Protein AF-A0A8J2WSI1-F1 (afdb_monomer_lite)

Foldseek 3Di:
DAKFKFKDWDFAPVVPRATFIKIWMWDADQVFQWIAIDIATLADKDKACRIDGDDAQDKDKIWMDGHPKIKIWIWHDDPPTIDIWMDINNHTTDILLPDDLVVQVLFFFAPKDKFFDQDWDDDPNFIWIWMWIDTPPDDTDTDTHGLVLVVVLLVLVLNHQVVHPLNVQQDDQPDDDPDPPDRCVPSVNVNVNRVRNRVNLRSQVPRRSSRVRPSNCVSSVAATAGNVRHGRRRPDDRPPPDPPDDPDDPDDDDDDDDDDDDDD

Secondary structure (DSSP, 8-state):
-EEEEEEEEEEETTTTTEEEEEEEEEEE-TTT-EEEEEEE-SS-EEETTSEEEPPTT--EEEEEEETTEEEEEEEEEETTEEEEEEEETTEEE--GGGS-HHHHHTTS-SS-EEEEEEEEEEETTEEEEEEEEE-TT-PPEEEEE-HHHHHHHHHHHHHHTTTSGGGTTSPPPPPPP--TTS-TT-HHHHHHHHHHHHHHHHHHTTSTTGGG-HHHHHHHT--EEPTTS-EE-SSPPPPS-SS-PPS--PPPPPPPP-------

Organism: NCBI:txid35677

Sequence (264 aa):
MVARTWLVPYTDAERGRQQLLATIYLTHNNVTGQLQLDVRADSKVVVDGGRARVVVGKGHTIPFSVGSNVGRCSVHPKTTGFDYSCTFGGEQVAEVQRRPVAWLEAFQPTAVSVSVQDRVEFRAGKNYYQLAVQADGGEPKLYRKRYSEFAEVHDKMKQAYVGSHLRASLPAPPAKILNPFFDQLEPTFVQNRQVELNDYVKKIITVPRALAQPALLDFLGLALRAPSGEPVDLLAPPPVDLLNAPLDAPPMPPPQPVFEEAVV

Radius of gyration: 24.58 Å; chains: 1; bounding box: 45×83×88 Å

InterPro domains:
  IPR001683 Phox homology [PF00787] (139-220)
  IPR001683 Phox homology [PS50195] (107-227)
  IPR036871 PX domain superfamily [G3DSA:3.30.1520.10] (107-226)
  IPR036871 PX domain superfamily [SSF64268] (98-221)

Structure (mmCIF, N/CA/C/O backbone):
data_AF-A0A8J2WSI1-F1
#
_entry.id   AF-A0A8J2WSI1-F1
#
loop_
_atom_site.group_PDB
_atom_site.id
_atom_site.type_symbol
_atom_site.label_atom_id
_atom_site.label_alt_id
_atom_site.label_comp_id
_atom_site.label_asym_id
_atom_site.label_entity_id
_atom_site.label_seq_id
_atom_site.pdbx_PDB_ins_code
_atom_site.Cartn_x
_atom_site.Cartn_y
_atom_site.Cartn_z
_atom_site.occupancy
_atom_site.B_iso_or_equiv
_atom_site.auth_seq_id
_atom_site.auth_comp_id
_atom_site.auth_asym_id
_atom_site.auth_atom_id
_atom_site.pdbx_PDB_model_num
ATOM 1 N N . MET A 1 1 ? -3.238 -15.401 -1.308 1.00 84.19 1 MET A N 1
ATOM 2 C CA . MET A 1 1 ? -2.926 -14.281 -2.218 1.00 84.19 1 MET A CA 1
ATOM 3 C C . MET A 1 1 ? -1.575 -13.706 -1.827 1.00 84.19 1 MET A C 1
ATOM 5 O O . MET A 1 1 ? -1.247 -13.726 -0.645 1.00 84.19 1 MET A O 1
ATOM 9 N N . VAL A 1 2 ? -0.781 -13.281 -2.801 1.00 89.06 2 VAL A N 1
ATOM 10 C CA . VAL A 1 2 ? 0.544 -12.679 -2.630 1.00 89.06 2 VAL A CA 1
ATOM 11 C C . VAL A 1 2 ? 0.554 -11.347 -3.370 1.00 89.06 2 VAL A C 1
ATOM 13 O O . VAL A 1 2 ? -0.009 -11.259 -4.460 1.00 89.06 2 VAL A O 1
ATOM 16 N N . ALA A 1 3 ? 1.194 -10.340 -2.782 1.00 91.62 3 ALA A N 1
ATOM 17 C CA . ALA A 1 3 ? 1.400 -9.037 -3.398 1.00 91.62 3 ALA A CA 1
ATOM 18 C C . ALA A 1 3 ? 2.900 -8.736 -3.487 1.00 91.62 3 ALA A C 1
ATOM 20 O O . ALA A 1 3 ? 3.673 -9.100 -2.591 1.00 91.62 3 ALA A O 1
ATOM 21 N N . ARG A 1 4 ? 3.316 -8.106 -4.583 1.00 93.56 4 ARG A N 1
ATOM 22 C CA . ARG A 1 4 ? 4.706 -7.744 -4.867 1.00 93.56 4 ARG A CA 1
ATOM 23 C C . ARG A 1 4 ? 4.739 -6.320 -5.392 1.00 93.56 4 ARG A C 1
ATOM 25 O O . ARG A 1 4 ? 3.944 -5.973 -6.262 1.00 93.56 4 ARG A O 1
ATOM 32 N N . THR A 1 5 ? 5.658 -5.524 -4.863 1.00 94.25 5 THR A N 1
ATOM 33 C CA . THR A 1 5 ? 5.778 -4.109 -5.211 1.00 94.25 5 THR A CA 1
ATOM 34 C C . THR A 1 5 ? 7.202 -3.811 -5.640 1.00 94.25 5 THR A C 1
ATOM 36 O O . THR A 1 5 ? 8.156 -4.167 -4.940 1.00 94.25 5 THR A O 1
ATOM 39 N N . TRP A 1 6 ? 7.339 -3.093 -6.747 1.00 95.19 6 TRP A N 1
ATOM 40 C CA . TRP A 1 6 ? 8.589 -2.499 -7.200 1.00 95.19 6 TRP A CA 1
ATOM 41 C C . TRP A 1 6 ? 8.409 -1.001 -7.394 1.00 95.19 6 TRP A C 1
ATOM 43 O O . TRP A 1 6 ? 7.351 -0.542 -7.821 1.00 95.19 6 TRP A O 1
ATOM 53 N N . LEU A 1 7 ? 9.468 -0.257 -7.090 1.00 92.69 7 LEU A N 1
ATOM 54 C CA . LEU A 1 7 ? 9.573 1.166 -7.375 1.00 92.69 7 LEU A CA 1
ATOM 55 C C . LEU A 1 7 ? 10.667 1.345 -8.418 1.00 92.69 7 LEU A C 1
ATOM 57 O O . LEU A 1 7 ? 11.786 0.855 -8.221 1.00 92.69 7 LEU A O 1
ATOM 61 N N . VAL A 1 8 ? 10.333 2.007 -9.521 1.00 91.44 8 VAL A N 1
ATOM 62 C CA . VAL A 1 8 ? 11.269 2.268 -10.617 1.00 91.44 8 VAL A CA 1
ATOM 63 C C . VAL A 1 8 ? 11.325 3.762 -10.904 1.00 91.44 8 VAL A C 1
A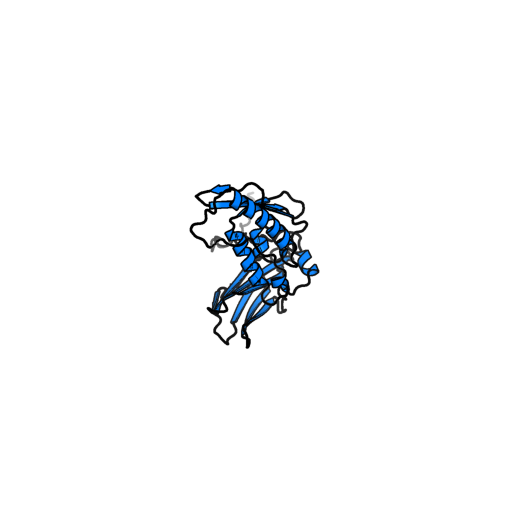TOM 65 O O . VAL A 1 8 ? 10.322 4.353 -11.308 1.00 91.44 8 VAL A O 1
ATOM 68 N N . PRO A 1 9 ? 12.479 4.404 -10.672 1.00 88.81 9 PRO A N 1
ATOM 69 C CA . PRO A 1 9 ? 12.721 5.733 -11.196 1.00 88.81 9 PRO A CA 1
ATOM 70 C C . PRO A 1 9 ? 12.755 5.678 -12.723 1.00 88.81 9 PRO A C 1
ATOM 72 O O . PRO A 1 9 ? 13.310 4.740 -13.299 1.00 88.81 9 PRO A O 1
ATOM 75 N N . TYR A 1 10 ? 12.182 6.675 -13.381 1.00 87.19 10 TYR A N 1
ATOM 76 C CA . TYR A 1 10 ? 12.243 6.806 -14.833 1.00 87.19 10 TYR A CA 1
ATOM 77 C C . TYR A 1 10 ? 12.316 8.277 -15.228 1.00 87.19 10 TYR A C 1
ATOM 79 O O . TYR A 1 10 ? 11.993 9.163 -14.441 1.00 87.19 10 TYR A O 1
ATOM 87 N N . THR A 1 11 ? 12.768 8.532 -16.449 1.00 83.00 11 THR A N 1
ATOM 88 C CA . THR A 1 11 ? 12.840 9.880 -17.007 1.00 83.00 11 THR A CA 1
ATOM 89 C C . THR A 1 11 ? 11.717 10.056 -18.011 1.00 83.00 11 THR A C 1
ATOM 91 O O . THR A 1 11 ? 11.612 9.262 -18.948 1.00 83.00 11 THR A O 1
ATOM 94 N N . ASP A 1 12 ? 10.901 11.091 -17.835 1.00 73.94 12 ASP A N 1
ATOM 95 C CA . ASP A 1 12 ? 9.886 11.445 -18.822 1.00 73.94 12 ASP A CA 1
ATOM 96 C C . ASP A 1 12 ? 10.471 12.427 -19.847 1.00 73.94 12 ASP A C 1
ATOM 98 O O . ASP A 1 12 ? 10.845 13.558 -19.521 1.00 73.94 12 ASP A O 1
ATOM 102 N N . ALA A 1 13 ? 10.599 11.971 -21.093 1.00 71.38 13 ALA A N 1
ATOM 103 C CA . ALA A 1 13 ? 11.122 12.779 -22.188 1.00 71.38 13 ALA A CA 1
ATOM 104 C C . ALA A 1 13 ? 10.149 13.889 -22.618 1.00 71.38 13 ALA A C 1
ATOM 106 O O . ALA A 1 13 ? 10.607 14.937 -23.070 1.00 71.38 13 ALA A O 1
ATOM 107 N N . GLU A 1 14 ? 8.840 13.689 -22.447 1.00 68.25 14 GLU A N 1
ATOM 108 C CA . GLU A 1 14 ? 7.800 14.655 -22.821 1.00 68.25 14 GLU A CA 1
ATOM 109 C C . GLU A 1 14 ? 7.715 15.803 -21.806 1.00 68.25 14 GLU A C 1
ATOM 111 O O . GLU A 1 14 ? 7.387 16.931 -22.165 1.00 68.25 14 GLU A O 1
ATOM 116 N N . ARG A 1 15 ? 8.114 15.554 -20.551 1.00 65.69 15 ARG A N 1
ATOM 117 C CA . ARG A 1 15 ? 8.145 16.548 -19.463 1.00 65.69 15 ARG A CA 1
ATOM 118 C C . ARG A 1 15 ? 9.543 17.099 -19.163 1.00 65.69 15 ARG A C 1
ATOM 120 O O . ARG A 1 15 ? 9.879 17.399 -18.021 1.00 65.69 15 ARG A O 1
ATOM 127 N N . GLY A 1 16 ? 10.396 17.217 -20.181 1.00 66.44 16 GLY A N 1
ATOM 128 C CA . GLY A 1 16 ? 11.691 17.895 -20.042 1.00 66.44 16 GLY A CA 1
ATOM 129 C C . GLY A 1 16 ? 12.753 17.113 -19.257 1.00 66.44 16 GLY A C 1
ATOM 130 O O . GLY A 1 16 ? 13.638 17.719 -18.659 1.00 66.44 16 GLY A O 1
ATOM 131 N N . ARG A 1 17 ? 12.701 15.774 -19.281 1.00 69.50 17 ARG A N 1
ATOM 132 C CA . ARG A 1 17 ? 13.659 14.859 -18.625 1.00 69.50 17 ARG A CA 1
ATOM 133 C C . ARG A 1 17 ? 13.677 14.926 -17.095 1.00 69.50 17 ARG A C 1
ATOM 135 O O . ARG A 1 17 ? 14.699 14.625 -16.476 1.00 69.50 17 ARG A O 1
ATOM 142 N N . GLN A 1 18 ? 12.552 15.257 -16.472 1.00 71.25 18 GLN A N 1
ATOM 143 C CA . GLN A 1 18 ? 12.409 15.123 -15.023 1.00 71.25 18 GLN A CA 1
ATOM 144 C C . GLN A 1 18 ? 12.485 13.651 -14.594 1.00 71.25 18 GLN A C 1
ATOM 146 O O . GLN A 1 18 ? 11.996 12.757 -15.292 1.00 71.25 18 GLN A O 1
ATOM 151 N N . GLN A 1 19 ? 13.115 13.398 -13.442 1.00 75.94 19 GLN A N 1
ATOM 152 C CA . GLN A 1 19 ? 13.165 12.067 -12.845 1.00 75.94 19 GLN A CA 1
ATOM 153 C C . GLN A 1 19 ? 11.906 11.844 -12.001 1.00 75.94 19 GLN A C 1
ATOM 155 O O . GLN A 1 19 ? 11.703 12.490 -10.974 1.00 75.94 19 GLN A O 1
ATOM 160 N N . LEU A 1 20 ? 11.072 10.915 -12.448 1.00 83.12 20 LEU A N 1
ATOM 161 C CA . LEU A 1 20 ? 9.809 10.533 -11.829 1.00 83.12 20 LEU A CA 1
ATOM 162 C C . LEU A 1 20 ? 9.916 9.131 -11.226 1.00 83.12 20 LEU A C 1
ATOM 164 O O . LEU A 1 20 ? 10.931 8.445 -11.366 1.00 83.12 20 LEU A O 1
ATOM 168 N N . LEU A 1 21 ? 8.856 8.698 -10.546 1.00 88.00 21 LEU A N 1
ATOM 169 C CA . LEU A 1 21 ? 8.768 7.379 -9.928 1.00 88.00 21 LEU A CA 1
ATOM 170 C C . LEU A 1 21 ? 7.526 6.642 -10.427 1.00 88.00 21 LEU A C 1
ATOM 172 O O . LEU A 1 21 ? 6.423 7.184 -10.393 1.00 88.00 21 LEU A O 1
ATOM 176 N N . ALA A 1 22 ? 7.697 5.397 -10.862 1.00 90.38 22 ALA A N 1
ATOM 177 C CA . ALA A 1 22 ? 6.590 4.495 -11.139 1.00 90.38 22 ALA A CA 1
ATOM 178 C C . ALA A 1 22 ? 6.513 3.393 -10.080 1.00 90.38 22 ALA A C 1
ATOM 180 O O . ALA A 1 22 ? 7.525 2.851 -9.624 1.00 90.38 22 ALA A O 1
ATOM 181 N N . THR A 1 23 ? 5.283 3.049 -9.712 1.00 92.19 23 THR A N 1
ATOM 182 C CA . THR A 1 23 ? 4.956 1.942 -8.817 1.00 92.19 23 THR A CA 1
ATOM 183 C C . THR A 1 23 ? 4.406 0.789 -9.637 1.00 92.19 23 THR A C 1
ATOM 185 O O . THR A 1 23 ? 3.397 0.928 -10.323 1.00 92.19 23 THR A O 1
ATOM 188 N N . ILE A 1 24 ? 5.053 -0.364 -9.541 1.00 94.62 24 ILE A N 1
ATOM 189 C CA . ILE A 1 24 ? 4.655 -1.592 -10.225 1.00 94.62 24 ILE A CA 1
ATOM 190 C C . ILE A 1 24 ? 4.137 -2.551 -9.158 1.00 94.62 24 ILE A C 1
ATOM 192 O O . ILE A 1 24 ? 4.879 -2.934 -8.250 1.00 94.62 24 ILE A O 1
ATOM 196 N N . TYR A 1 25 ? 2.868 -2.928 -9.254 1.00 93.69 25 TYR A N 1
ATOM 197 C CA . TYR A 1 25 ? 2.167 -3.719 -8.253 1.00 93.69 25 TYR A CA 1
ATOM 198 C C . TYR A 1 25 ? 1.589 -4.990 -8.870 1.00 93.69 25 TYR A C 1
ATOM 200 O O . TYR A 1 25 ? 0.705 -4.942 -9.719 1.00 93.69 25 TYR A O 1
ATOM 208 N N . LEU A 1 26 ? 2.086 -6.145 -8.435 1.00 94.00 26 LEU A N 1
ATOM 209 C CA . LEU A 1 26 ? 1.652 -7.452 -8.920 1.00 94.00 26 LEU A CA 1
ATOM 210 C C . LEU A 1 26 ? 0.920 -8.203 -7.809 1.00 94.00 26 LEU A C 1
ATOM 212 O O . LEU A 1 26 ? 1.467 -8.422 -6.726 1.00 94.00 26 LEU A O 1
ATOM 216 N N . THR A 1 27 ? -0.293 -8.661 -8.099 1.00 93.12 27 THR A N 1
ATOM 217 C CA . THR A 1 27 ? -1.073 -9.533 -7.218 1.00 93.12 27 THR A CA 1
ATOM 218 C C . THR A 1 27 ? -1.250 -10.905 -7.844 1.00 93.12 27 THR A C 1
ATOM 220 O O . THR A 1 27 ? -1.602 -11.033 -9.013 1.00 93.12 27 THR A O 1
ATOM 223 N N . HIS A 1 28 ? -1.002 -11.951 -7.058 1.00 92.56 28 HIS A N 1
ATOM 224 C CA . HIS A 1 28 ? -1.108 -13.337 -7.499 1.00 92.56 28 HIS A CA 1
ATOM 225 C C . HIS A 1 28 ? -1.902 -14.172 -6.491 1.00 92.56 28 HIS A C 1
ATOM 227 O O . HIS A 1 28 ? -1.589 -14.251 -5.296 1.00 92.56 28 HIS A O 1
ATOM 233 N N . ASN A 1 29 ? -2.957 -14.825 -6.965 1.00 91.19 29 ASN A N 1
ATOM 234 C CA . ASN A 1 29 ? -3.671 -15.841 -6.217 1.00 91.19 29 ASN A CA 1
ATOM 235 C C . ASN A 1 29 ? -3.071 -17.219 -6.517 1.00 91.19 29 ASN A C 1
ATOM 237 O O . ASN A 1 29 ? -3.470 -17.878 -7.469 1.00 91.19 29 ASN A O 1
ATOM 241 N N . ASN A 1 30 ? -2.170 -17.679 -5.648 1.00 88.25 30 ASN A N 1
ATOM 242 C CA . ASN A 1 30 ? -1.500 -18.977 -5.786 1.00 88.25 30 ASN A CA 1
ATOM 243 C C . ASN A 1 30 ? -2.447 -20.198 -5.812 1.00 88.25 30 ASN A C 1
ATOM 245 O O . ASN A 1 30 ? -1.984 -21.289 -6.120 1.00 88.25 30 ASN A O 1
ATOM 249 N N . VAL A 1 31 ? -3.730 -20.045 -5.450 1.00 86.50 31 VAL A N 1
ATOM 250 C CA . VAL A 1 31 ? -4.726 -21.132 -5.488 1.00 86.50 31 VAL A CA 1
ATOM 251 C C . VAL A 1 31 ? -5.433 -21.166 -6.839 1.00 86.50 31 VAL A C 1
ATOM 253 O O . VAL A 1 31 ? -5.524 -22.213 -7.469 1.00 86.50 31 VAL A O 1
ATOM 256 N N . THR A 1 32 ? -5.936 -20.021 -7.308 1.00 88.62 32 THR A N 1
ATOM 257 C CA . THR A 1 32 ? -6.686 -19.958 -8.575 1.00 88.62 32 THR A CA 1
ATOM 258 C C . THR A 1 32 ? -5.788 -19.753 -9.797 1.00 88.62 32 THR A C 1
ATOM 260 O O . THR A 1 32 ? -6.239 -19.959 -10.927 1.00 88.62 32 THR A O 1
ATOM 263 N N . GLY A 1 33 ? -4.541 -19.332 -9.580 1.00 88.94 33 GLY A N 1
ATOM 264 C CA . GLY A 1 33 ? -3.592 -18.879 -10.596 1.00 88.94 33 GLY A CA 1
ATOM 265 C C . GLY A 1 33 ? -3.847 -17.450 -11.078 1.00 88.94 33 GLY A C 1
ATOM 266 O O . GLY A 1 33 ? -3.139 -16.979 -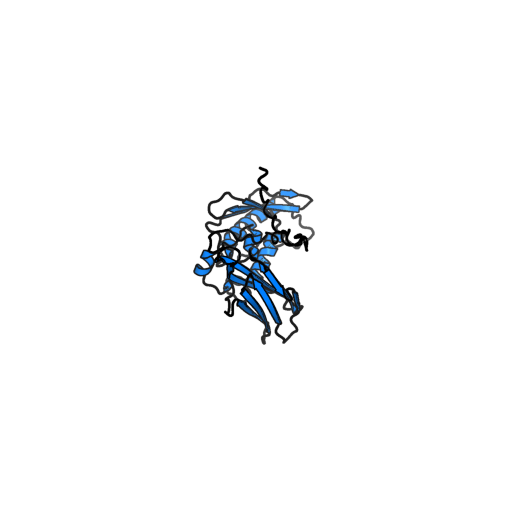11.959 1.00 88.94 33 GLY A O 1
ATOM 267 N N . GLN A 1 34 ? -4.861 -16.745 -10.564 1.00 92.56 34 GLN A N 1
ATOM 268 C CA . GLN A 1 34 ? -5.197 -15.402 -11.047 1.00 92.56 34 GLN A CA 1
ATOM 269 C C . GLN A 1 34 ? -4.055 -14.420 -10.772 1.00 92.56 34 GLN A C 1
ATOM 271 O O . GLN A 1 34 ? -3.598 -14.307 -9.635 1.00 92.56 34 GLN A O 1
ATOM 276 N N . LEU A 1 35 ? -3.636 -13.697 -11.804 1.00 93.25 35 LEU A N 1
ATOM 277 C CA . LEU A 1 35 ? -2.544 -12.736 -11.780 1.00 93.25 35 LEU A CA 1
ATOM 278 C C . LEU A 1 35 ? -3.048 -11.384 -12.281 1.00 93.25 35 LEU A C 1
ATOM 280 O O . LEU A 1 35 ? -3.751 -11.322 -13.288 1.00 93.25 35 LEU A O 1
ATOM 284 N N . GLN A 1 36 ? -2.684 -10.308 -11.598 1.00 94.31 36 GLN A N 1
ATOM 285 C CA . GLN A 1 36 ? -2.976 -8.948 -12.033 1.00 94.31 36 GLN A CA 1
ATOM 286 C C . GLN A 1 36 ? -1.756 -8.062 -11.804 1.00 94.31 36 GLN A C 1
ATOM 288 O O . GLN A 1 36 ? -1.149 -8.107 -10.732 1.00 94.31 36 GLN A O 1
ATOM 293 N N . LEU A 1 37 ? -1.410 -7.277 -12.820 1.00 94.25 37 LEU A N 1
ATOM 294 C CA . LEU A 1 37 ? -0.372 -6.261 -12.780 1.00 94.25 37 LEU A CA 1
ATOM 295 C C . LEU A 1 37 ? -1.019 -4.885 -12.923 1.00 94.25 37 LEU A C 1
ATOM 297 O O . LEU A 1 37 ? -1.642 -4.591 -13.940 1.00 94.25 37 LEU A O 1
ATOM 301 N N . ASP A 1 38 ? -0.811 -4.043 -11.922 1.00 92.25 38 ASP A N 1
ATOM 302 C CA . ASP A 1 38 ? -1.196 -2.641 -11.926 1.00 92.25 38 ASP A CA 1
ATOM 303 C C . ASP A 1 38 ? 0.080 -1.791 -11.903 1.00 92.25 38 ASP A C 1
ATOM 305 O O . ASP A 1 38 ? 0.938 -1.957 -11.034 1.00 92.25 38 ASP A O 1
ATOM 309 N N . VAL A 1 39 ? 0.224 -0.878 -12.861 1.00 91.56 39 VAL A N 1
ATOM 310 C CA . VAL A 1 39 ? 1.365 0.043 -12.945 1.00 91.56 39 VAL A CA 1
ATOM 311 C C . VAL A 1 39 ? 0.835 1.464 -12.799 1.00 91.56 39 VAL A C 1
ATOM 313 O O . VAL A 1 39 ? -0.099 1.848 -13.498 1.00 91.56 39 VAL A O 1
ATOM 316 N N . ARG A 1 40 ? 1.408 2.235 -11.873 1.00 87.88 40 ARG A N 1
ATOM 317 C CA . ARG A 1 40 ? 1.043 3.634 -11.615 1.00 87.88 40 ARG A CA 1
ATOM 318 C C . ARG A 1 40 ? 2.247 4.530 -11.852 1.00 87.88 40 ARG A C 1
ATOM 320 O O . ARG A 1 40 ? 3.305 4.290 -11.272 1.00 87.88 40 ARG A O 1
ATOM 327 N N . ALA A 1 41 ? 2.081 5.542 -12.690 1.00 85.88 41 ALA A N 1
ATOM 328 C CA . ALA A 1 41 ? 3.099 6.528 -13.019 1.00 85.88 41 ALA A CA 1
ATOM 329 C C . ALA A 1 41 ? 2.418 7.809 -13.518 1.00 85.88 41 ALA A C 1
ATOM 331 O O . ALA A 1 41 ? 1.331 7.734 -14.081 1.00 85.88 41 ALA A O 1
ATOM 332 N N . ASP A 1 42 ? 3.086 8.951 -13.377 1.00 78.50 42 ASP A N 1
ATOM 333 C CA . ASP A 1 42 ? 2.639 10.248 -13.921 1.00 78.50 42 ASP A CA 1
ATOM 334 C C . ASP A 1 42 ? 2.958 10.430 -15.427 1.00 78.50 42 ASP A C 1
ATOM 336 O O . ASP A 1 42 ? 3.047 11.530 -15.963 1.00 78.50 42 ASP A O 1
ATOM 340 N N . SER A 1 43 ? 3.159 9.320 -16.130 1.00 79.12 43 SER A N 1
ATOM 341 C CA . SER A 1 43 ? 3.410 9.280 -17.568 1.00 79.12 43 SER A CA 1
ATOM 342 C C . SER A 1 43 ? 2.476 8.266 -18.209 1.00 79.12 43 SER A C 1
ATOM 344 O O . SER A 1 43 ? 1.765 7.528 -17.520 1.00 79.12 43 SER A O 1
ATOM 346 N N . LYS A 1 44 ? 2.470 8.195 -19.541 1.00 83.19 44 LYS A N 1
ATOM 347 C CA . LYS A 1 44 ? 1.664 7.206 -20.251 1.00 83.19 44 LYS A CA 1
ATOM 348 C C . LYS A 1 44 ? 2.114 5.799 -19.860 1.00 83.19 44 LYS A C 1
ATOM 350 O O . LYS A 1 44 ? 3.269 5.412 -20.056 1.00 83.19 44 LYS A O 1
ATOM 355 N N . VAL A 1 45 ? 1.168 5.032 -19.330 1.00 86.62 45 VAL A N 1
ATOM 356 C CA . VAL A 1 45 ? 1.352 3.632 -18.956 1.00 86.62 45 VAL A CA 1
ATOM 357 C C . VAL A 1 45 ? 0.621 2.749 -19.959 1.00 86.62 45 VAL A C 1
ATOM 359 O O . VAL A 1 45 ? -0.554 2.970 -20.252 1.00 86.62 45 VAL A O 1
ATOM 362 N N . VAL A 1 46 ? 1.300 1.716 -20.452 1.00 85.56 46 VAL A N 1
ATOM 363 C CA . VAL A 1 46 ? 0.674 0.627 -21.211 1.00 85.56 46 VAL A CA 1
ATOM 364 C C . VAL A 1 46 ? 1.002 -0.680 -20.506 1.00 85.56 46 VAL A C 1
ATOM 366 O O . VAL A 1 46 ? 2.161 -0.961 -20.218 1.00 85.56 46 VAL A O 1
ATOM 369 N N . VAL A 1 47 ? -0.016 -1.485 -20.212 1.00 89.50 47 VAL A N 1
ATOM 370 C CA . VAL A 1 47 ? 0.155 -2.818 -19.624 1.00 89.50 47 VAL A CA 1
ATOM 371 C C . VAL A 1 47 ? -0.517 -3.823 -20.539 1.00 89.50 47 VAL A C 1
ATOM 373 O O . VAL A 1 47 ? -1.739 -3.811 -20.681 1.00 89.50 47 VAL A O 1
ATOM 376 N N . ASP A 1 48 ? 0.274 -4.692 -21.156 1.00 83.62 48 ASP A N 1
ATOM 377 C CA . ASP A 1 48 ? -0.245 -5.721 -22.047 1.00 83.62 48 ASP A CA 1
ATOM 378 C C . ASP A 1 48 ? -0.545 -6.989 -21.244 1.00 83.62 48 ASP A C 1
ATOM 380 O O . ASP A 1 48 ? 0.311 -7.502 -20.527 1.00 83.62 48 ASP A O 1
ATOM 384 N N . GLY A 1 49 ? -1.789 -7.466 -21.307 1.00 77.00 49 GLY A N 1
ATOM 385 C CA . GLY A 1 49 ? -2.221 -8.612 -20.508 1.00 77.00 49 GLY A CA 1
ATOM 386 C C . GLY A 1 49 ? -2.231 -8.340 -18.999 1.00 77.00 49 GLY A C 1
ATOM 387 O O . GLY A 1 49 ? -1.956 -9.244 -18.213 1.00 77.00 49 GLY A O 1
ATOM 388 N N . GLY A 1 50 ? -2.571 -7.112 -18.572 1.00 81.19 50 GLY A N 1
ATOM 389 C CA . GLY A 1 50 ? -2.585 -6.682 -17.159 1.00 81.19 50 GLY A CA 1
ATOM 390 C C . GLY A 1 50 ? -3.412 -7.555 -16.202 1.00 81.19 50 GLY A C 1
ATOM 391 O O . GLY A 1 50 ? -3.254 -7.467 -14.986 1.00 81.19 50 GLY A O 1
ATOM 392 N N . ARG A 1 51 ? -4.251 -8.453 -16.727 1.00 90.19 51 ARG A N 1
ATOM 393 C CA . ARG A 1 51 ? -4.802 -9.600 -16.000 1.00 90.19 51 ARG A CA 1
ATOM 394 C C . ARG A 1 51 ? -4.503 -10.879 -16.765 1.00 90.19 51 ARG A C 1
ATOM 396 O O . ARG A 1 51 ? -4.766 -10.969 -17.960 1.00 90.19 51 ARG A O 1
ATOM 403 N N . ALA A 1 52 ? -4.034 -11.887 -16.047 1.00 90.00 52 ALA A N 1
ATOM 404 C CA . ALA A 1 52 ? -3.686 -13.183 -16.597 1.00 90.00 52 ALA A CA 1
ATOM 405 C C . ALA A 1 52 ? -4.009 -14.310 -15.611 1.00 90.00 52 ALA A C 1
ATOM 407 O O . ALA A 1 52 ? -4.468 -14.095 -14.485 1.00 90.00 52 ALA A O 1
ATOM 408 N N . ARG A 1 53 ? -3.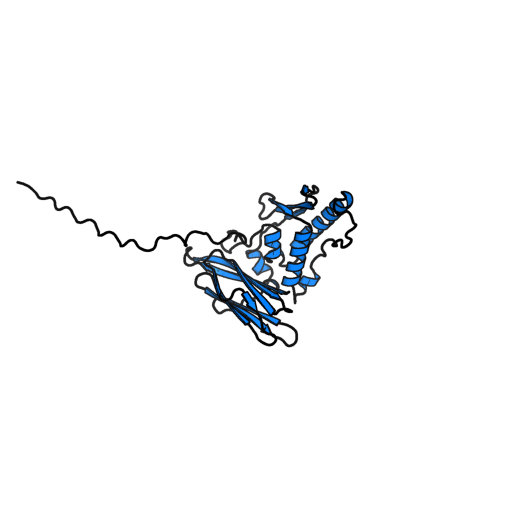753 -15.546 -16.037 1.00 88.50 53 ARG A N 1
ATOM 409 C CA . ARG A 1 53 ? -3.823 -16.725 -15.179 1.00 88.50 53 ARG A CA 1
ATOM 410 C C . ARG A 1 53 ? -2.555 -17.552 -15.345 1.00 88.50 53 ARG A C 1
ATOM 412 O O . ARG A 1 53 ? -2.248 -18.006 -16.443 1.00 88.50 53 ARG A O 1
ATOM 419 N N . VAL A 1 54 ? -1.831 -17.753 -14.251 1.00 85.94 54 VAL A N 1
ATOM 420 C CA . VAL A 1 54 ? -0.661 -18.626 -14.184 1.00 85.94 54 VAL A CA 1
ATOM 421 C C . VAL A 1 54 ? -1.142 -20.070 -14.142 1.00 85.94 54 VAL A C 1
ATOM 423 O O . VAL A 1 54 ? -1.907 -20.466 -13.260 1.00 85.94 54 VAL A O 1
ATOM 426 N N . VAL A 1 55 ? -0.704 -20.860 -15.118 1.00 81.56 55 VAL A N 1
ATOM 427 C CA . VAL A 1 55 ? -0.940 -22.305 -15.136 1.00 81.56 55 VAL A CA 1
ATOM 428 C C . VAL A 1 55 ? 0.058 -22.965 -14.189 1.00 81.56 55 VAL A C 1
ATOM 430 O O . VAL A 1 55 ? 1.239 -22.626 -14.193 1.00 81.56 55 VAL A O 1
ATOM 433 N N . VAL A 1 56 ? -0.405 -23.920 -13.381 1.00 74.00 56 VAL A N 1
ATOM 434 C CA . VAL A 1 56 ? 0.452 -24.656 -12.441 1.00 74.00 56 VAL A CA 1
ATOM 435 C C . VAL A 1 56 ? 1.649 -25.262 -13.183 1.00 74.00 56 VAL A C 1
ATOM 437 O O . VAL A 1 56 ? 1.490 -25.893 -14.226 1.00 74.00 56 VAL A O 1
ATOM 440 N N . GLY A 1 57 ? 2.855 -25.036 -12.658 1.00 75.44 57 GLY A N 1
ATOM 441 C CA . GLY A 1 57 ? 4.100 -25.525 -13.257 1.00 75.44 57 GLY A CA 1
ATOM 442 C C . GLY A 1 57 ? 4.607 -24.724 -14.462 1.00 75.44 57 GLY A C 1
ATOM 443 O O . GLY A 1 57 ? 5.678 -25.039 -14.973 1.00 75.44 57 GLY A O 1
ATOM 444 N N . LYS A 1 58 ? 3.904 -23.670 -14.898 1.00 85.31 58 LYS A N 1
ATOM 445 C CA . LYS A 1 58 ? 4.372 -22.750 -15.944 1.00 85.31 58 LYS A CA 1
ATOM 446 C C . LYS A 1 58 ? 4.533 -21.338 -15.397 1.00 85.31 58 LYS A C 1
ATOM 448 O O . LYS A 1 58 ? 3.752 -20.883 -14.568 1.00 85.31 58 LYS A O 1
ATOM 453 N N . GLY A 1 59 ? 5.566 -20.650 -15.872 1.00 89.38 59 GLY A N 1
ATOM 454 C CA . GLY A 1 59 ? 5.733 -19.229 -15.605 1.00 89.38 59 GLY A CA 1
ATOM 455 C C . GLY A 1 59 ? 4.788 -18.378 -16.443 1.00 89.38 59 GLY A C 1
ATOM 456 O O . GLY A 1 59 ? 4.182 -18.849 -17.407 1.00 89.38 59 GLY A O 1
ATOM 457 N N . HIS A 1 60 ? 4.676 -17.109 -16.078 1.00 94.12 60 HIS A N 1
ATOM 458 C CA . HIS A 1 60 ? 3.961 -16.115 -16.866 1.00 94.12 60 HIS A CA 1
ATOM 459 C C . HIS A 1 60 ? 4.688 -14.778 -16.789 1.00 94.12 60 HIS A C 1
ATOM 461 O O . HIS A 1 60 ? 5.218 -14.434 -15.734 1.00 94.12 60 HIS A O 1
ATOM 467 N N . THR A 1 61 ? 4.692 -14.024 -17.885 1.00 94.69 61 THR A N 1
ATOM 468 C CA . THR A 1 61 ? 5.319 -12.704 -17.952 1.00 94.69 61 THR A CA 1
ATOM 469 C C . THR A 1 61 ? 4.330 -11.705 -18.520 1.00 94.69 61 THR A C 1
ATOM 471 O O . THR A 1 61 ? 3.825 -11.914 -19.617 1.00 94.69 61 THR A O 1
ATOM 474 N N . ILE A 1 62 ? 4.104 -10.620 -17.784 1.00 95.50 62 ILE A N 1
ATOM 475 C CA . ILE A 1 62 ? 3.278 -9.487 -18.198 1.00 95.50 62 ILE A CA 1
ATOM 476 C C . ILE A 1 62 ? 4.229 -8.341 -18.572 1.00 95.50 62 ILE A C 1
ATOM 478 O O . ILE A 1 62 ? 4.927 -7.821 -17.687 1.00 95.50 62 ILE A O 1
ATOM 482 N N . PRO A 1 63 ? 4.336 -7.978 -19.863 1.00 95.44 63 PRO A N 1
ATOM 483 C CA . PRO A 1 63 ? 5.069 -6.796 -20.276 1.00 95.44 63 PRO A CA 1
ATOM 484 C C . PRO A 1 63 ? 4.273 -5.522 -19.972 1.00 95.44 63 PRO A C 1
ATOM 486 O O . PRO A 1 63 ? 3.045 -5.486 -20.020 1.00 95.44 63 PRO A O 1
ATOM 489 N N . PHE A 1 64 ? 4.995 -4.454 -19.666 1.00 95.25 64 PHE A N 1
ATOM 490 C CA . PHE A 1 64 ? 4.434 -3.123 -19.479 1.00 95.25 64 PHE A CA 1
ATOM 491 C C . PHE A 1 64 ? 5.413 -2.069 -19.997 1.00 95.25 64 PHE A C 1
ATOM 493 O O . PHE A 1 64 ? 6.602 -2.341 -20.161 1.00 95.25 64 PHE A O 1
ATOM 500 N N . SER A 1 65 ? 4.938 -0.856 -20.233 1.00 92.81 65 SER A N 1
ATOM 501 C CA . SER A 1 65 ? 5.776 0.295 -20.543 1.00 92.81 65 SER A CA 1
ATOM 502 C C . SER A 1 65 ? 5.338 1.515 -19.748 1.00 92.81 65 SER A C 1
ATOM 504 O O . SER A 1 65 ? 4.149 1.718 -19.492 1.00 92.81 65 SER A O 1
ATOM 506 N N . VAL A 1 66 ? 6.320 2.324 -19.362 1.00 90.69 66 VAL A N 1
ATOM 507 C CA . VAL A 1 66 ? 6.132 3.626 -18.716 1.00 90.69 66 VAL A CA 1
ATOM 508 C C . VAL A 1 66 ? 6.971 4.633 -19.492 1.00 90.69 66 VAL A C 1
ATOM 510 O O . VAL A 1 66 ? 8.201 4.516 -19.531 1.00 90.69 66 VAL A O 1
ATOM 513 N N . GLY A 1 67 ? 6.311 5.586 -20.151 1.00 85.19 67 GLY A N 1
ATOM 514 C CA . GLY A 1 67 ? 6.967 6.462 -21.121 1.00 85.19 67 GLY A CA 1
ATOM 515 C C . GLY A 1 67 ? 7.639 5.648 -22.234 1.00 85.19 67 GLY A C 1
ATOM 516 O O . GLY A 1 67 ? 7.025 4.759 -22.823 1.00 85.19 67 GLY A O 1
ATOM 517 N N . SER A 1 68 ? 8.923 5.912 -22.493 1.00 84.12 68 SER A N 1
ATOM 518 C CA . SER A 1 68 ? 9.733 5.190 -23.489 1.00 84.12 68 SER A CA 1
ATOM 519 C C . SER A 1 68 ? 10.386 3.902 -22.970 1.00 84.12 68 SER A C 1
ATOM 521 O O . SER A 1 68 ? 11.013 3.175 -23.741 1.00 84.12 68 SER A O 1
ATOM 523 N N . ASN A 1 69 ? 10.258 3.599 -21.675 1.00 89.81 69 ASN A N 1
ATOM 524 C CA . ASN A 1 69 ? 10.903 2.444 -21.061 1.00 89.81 69 ASN A CA 1
ATOM 525 C C . ASN A 1 69 ? 9.964 1.241 -21.015 1.00 89.81 69 ASN A C 1
ATOM 527 O O . ASN A 1 69 ? 8.789 1.353 -20.661 1.00 89.81 69 ASN A O 1
ATOM 531 N N . VAL A 1 70 ? 10.513 0.065 -21.310 1.00 93.31 70 VAL A N 1
ATOM 532 C CA . VAL A 1 70 ? 9.795 -1.212 -21.251 1.00 93.31 70 VAL A CA 1
ATOM 533 C C . VAL A 1 70 ? 10.218 -1.982 -20.006 1.00 93.31 70 VAL A C 1
ATOM 535 O O . VAL A 1 70 ? 11.404 -2.068 -19.676 1.00 93.31 70 VAL A O 1
ATOM 538 N N . GLY A 1 71 ? 9.244 -2.582 -19.336 1.00 95.94 71 GLY A N 1
ATOM 539 C CA . GLY A 1 71 ? 9.440 -3.498 -18.229 1.00 95.94 71 GLY A CA 1
ATOM 540 C C . GLY A 1 71 ? 8.703 -4.817 -18.414 1.00 95.94 71 GLY A C 1
ATOM 541 O O . GLY A 1 71 ? 7.849 -4.984 -19.286 1.00 95.94 71 GLY A O 1
ATOM 542 N N . ARG A 1 72 ? 9.083 -5.800 -17.600 1.00 96.50 72 ARG A N 1
ATOM 543 C CA . ARG A 1 72 ? 8.468 -7.130 -17.573 1.00 96.50 72 ARG A CA 1
ATOM 544 C C . ARG A 1 72 ? 8.372 -7.622 -16.141 1.00 96.50 72 ARG A C 1
ATOM 546 O O . ARG A 1 72 ? 9.395 -7.715 -15.461 1.00 96.50 72 ARG A O 1
ATOM 553 N N . CYS A 1 73 ? 7.166 -7.982 -15.714 1.00 96.56 73 CYS A N 1
ATOM 554 C CA . CYS A 1 73 ? 6.939 -8.706 -14.469 1.00 96.56 73 CYS A CA 1
ATOM 555 C C . CYS A 1 73 ? 6.735 -10.183 -14.774 1.00 96.56 73 CYS A C 1
ATOM 557 O O . CYS A 1 73 ? 5.833 -10.537 -15.530 1.00 96.56 73 CYS A O 1
ATOM 559 N N . SER A 1 74 ? 7.540 -11.038 -14.157 1.00 94.81 74 SER A N 1
ATOM 560 C CA . SER A 1 74 ? 7.487 -12.481 -14.359 1.00 94.81 74 SER A CA 1
ATOM 561 C C . SER A 1 74 ? 7.185 -13.207 -13.058 1.00 94.81 74 SER A C 1
ATOM 563 O O . SER A 1 74 ? 7.723 -12.875 -11.999 1.00 94.81 74 SER A O 1
ATOM 565 N N . VAL A 1 75 ? 6.342 -14.226 -13.169 1.00 94.75 75 VAL A N 1
ATOM 566 C CA . VAL A 1 75 ? 6.075 -15.228 -12.143 1.00 94.75 75 VAL A CA 1
ATOM 567 C C . VAL A 1 75 ? 6.724 -16.525 -12.593 1.00 94.75 75 VAL A C 1
ATOM 569 O O . VAL A 1 75 ? 6.422 -17.014 -13.681 1.00 94.75 75 VAL A O 1
ATOM 572 N N . HIS A 1 76 ? 7.585 -17.094 -11.754 1.00 92.88 76 HIS A N 1
ATOM 573 C CA . HIS A 1 76 ? 8.294 -18.341 -12.032 1.00 92.88 76 HIS A CA 1
ATOM 574 C C . HIS A 1 76 ? 7.854 -19.417 -11.038 1.00 92.88 76 HIS A C 1
ATOM 576 O O . HIS A 1 76 ? 7.946 -19.192 -9.830 1.00 92.88 76 HIS A O 1
ATOM 582 N N . PRO A 1 77 ? 7.355 -20.578 -11.487 1.00 90.69 77 PRO A N 1
ATOM 583 C CA . PRO A 1 77 ? 7.009 -21.669 -10.588 1.00 90.69 77 PRO A CA 1
ATOM 584 C C . PRO A 1 77 ? 8.271 -22.218 -9.916 1.00 90.69 77 PRO A C 1
ATOM 586 O O . PRO A 1 77 ? 9.334 -22.313 -10.526 1.00 90.69 77 PRO A O 1
ATOM 589 N N . LYS A 1 78 ? 8.138 -22.612 -8.653 1.00 88.44 78 LYS A N 1
ATOM 590 C CA . LYS A 1 78 ? 9.162 -23.317 -7.878 1.00 88.44 78 LYS A CA 1
ATOM 591 C C . LYS A 1 78 ? 8.580 -24.605 -7.314 1.00 88.44 78 LYS A C 1
ATOM 593 O O . LYS A 1 78 ? 7.363 -24.754 -7.236 1.00 88.44 78 LYS A O 1
ATOM 598 N N . THR A 1 79 ? 9.449 -25.496 -6.836 1.00 82.06 79 THR A N 1
ATOM 599 C CA . THR A 1 79 ? 9.055 -26.733 -6.140 1.00 82.06 79 THR A CA 1
ATOM 600 C C . THR A 1 79 ? 8.025 -26.466 -5.041 1.00 82.06 79 THR A C 1
ATOM 602 O O . THR A 1 79 ? 7.075 -27.223 -4.877 1.00 82.06 79 THR A O 1
ATOM 605 N N . THR A 1 80 ? 8.181 -25.350 -4.322 1.00 82.56 80 THR A N 1
ATOM 606 C CA . THR A 1 80 ? 7.240 -24.878 -3.305 1.00 82.56 80 THR A CA 1
ATOM 607 C C . THR A 1 80 ? 6.847 -23.423 -3.573 1.00 82.56 80 THR A C 1
ATOM 609 O O . THR A 1 80 ? 7.425 -22.473 -3.048 1.00 82.56 80 THR A O 1
ATOM 612 N N . GLY A 1 81 ? 5.829 -23.231 -4.413 1.00 86.00 81 GLY A N 1
ATOM 613 C CA . GLY A 1 81 ? 5.232 -21.919 -4.670 1.00 86.00 81 GLY A CA 1
ATOM 614 C C . GLY A 1 81 ? 5.804 -21.211 -5.896 1.00 86.00 81 GLY A C 1
ATOM 615 O O . GLY A 1 81 ? 5.928 -21.813 -6.959 1.00 86.00 81 GLY A O 1
ATOM 616 N N . PHE A 1 82 ? 6.081 -19.911 -5.767 1.00 90.50 82 PHE A N 1
ATOM 617 C CA . PHE A 1 82 ? 6.409 -19.043 -6.900 1.00 90.50 82 PHE A CA 1
ATOM 618 C C . PHE A 1 82 ? 7.460 -17.997 -6.533 1.00 90.50 82 PHE A C 1
ATOM 620 O O . PHE A 1 82 ? 7.415 -17.415 -5.446 1.00 90.50 82 PHE A O 1
ATOM 627 N N . ASP A 1 83 ? 8.343 -17.727 -7.485 1.00 91.94 83 ASP A N 1
ATOM 628 C CA . ASP A 1 83 ? 9.218 -16.567 -7.521 1.00 91.94 83 ASP A CA 1
ATOM 629 C C . ASP A 1 83 ? 8.633 -15.450 -8.368 1.00 91.94 83 ASP A C 1
ATOM 631 O O . ASP A 1 83 ? 7.843 -15.676 -9.284 1.00 91.94 83 ASP A O 1
ATOM 635 N N . TYR A 1 84 ? 9.073 -14.236 -8.061 1.00 94.44 84 TYR A N 1
ATOM 636 C CA . TYR A 1 84 ? 8.618 -13.023 -8.710 1.00 94.44 84 TYR A CA 1
ATOM 637 C C . TYR A 1 84 ? 9.831 -12.181 -9.073 1.00 94.44 84 TYR A C 1
ATOM 639 O O . TYR A 1 84 ? 10.728 -11.983 -8.252 1.00 94.44 84 TYR A O 1
ATOM 647 N N . SER A 1 85 ? 9.858 -11.678 -10.298 1.00 95.88 85 SER A N 1
ATOM 648 C CA . SER A 1 85 ? 10.919 -10.796 -10.774 1.00 95.88 85 SER A CA 1
ATOM 649 C C . SER A 1 85 ? 10.330 -9.665 -11.594 1.00 95.88 85 SER A C 1
ATOM 651 O O . SER A 1 85 ? 9.386 -9.875 -12.352 1.00 95.88 85 SER A O 1
ATOM 653 N N . CYS A 1 86 ? 10.928 -8.486 -11.489 1.00 97.00 86 CYS A N 1
ATOM 654 C CA . CYS A 1 86 ? 10.628 -7.366 -12.362 1.00 97.00 86 CYS A CA 1
ATOM 655 C C . CYS A 1 86 ? 11.910 -6.918 -13.054 1.00 97.00 86 CYS A C 1
ATOM 657 O O . CYS A 1 86 ? 12.957 -6.813 -12.415 1.00 97.00 86 CYS A O 1
ATOM 659 N N . THR A 1 87 ? 11.809 -6.641 -14.348 1.00 96.94 87 THR A N 1
ATOM 660 C CA . THR A 1 87 ? 12.836 -5.931 -15.110 1.00 96.94 87 THR A CA 1
ATOM 661 C C . THR A 1 87 ? 12.258 -4.626 -15.633 1.00 96.94 87 THR A C 1
ATOM 663 O O . THR A 1 87 ? 11.060 -4.559 -15.911 1.00 96.94 87 THR A O 1
ATOM 666 N N . PHE A 1 88 ? 13.078 -3.589 -15.741 1.00 94.94 88 PHE A N 1
ATOM 667 C CA . PHE A 1 88 ? 12.687 -2.288 -16.275 1.00 94.94 88 PHE A CA 1
ATOM 668 C C . PHE A 1 88 ? 13.899 -1.643 -16.944 1.00 94.94 88 PHE A C 1
ATOM 670 O O . PHE A 1 88 ? 14.980 -1.640 -16.364 1.00 94.94 88 PHE A O 1
ATOM 677 N N . GLY A 1 89 ? 13.751 -1.178 -18.187 1.00 91.19 89 GLY A N 1
ATOM 678 C CA . GLY A 1 89 ? 14.879 -0.632 -18.954 1.00 91.19 89 GLY A CA 1
ATOM 679 C C . GLY A 1 89 ? 16.000 -1.650 -19.220 1.00 91.19 89 GLY A C 1
ATOM 680 O O . GLY A 1 89 ? 17.141 -1.266 -19.430 1.00 91.19 89 GLY A O 1
ATOM 681 N N . GLY A 1 90 ? 15.691 -2.951 -19.179 1.00 89.25 90 GLY A N 1
ATOM 682 C CA . GLY A 1 90 ? 16.671 -4.034 -19.331 1.00 89.25 90 GLY A CA 1
ATOM 683 C C . GLY A 1 90 ? 17.353 -4.485 -18.033 1.00 89.25 90 GLY A C 1
ATOM 684 O O . GLY A 1 90 ? 17.981 -5.540 -18.030 1.00 89.25 90 GLY A O 1
ATOM 685 N N . GLU A 1 91 ? 17.175 -3.769 -16.921 1.00 93.00 91 GLU A N 1
ATOM 686 C CA . GLU A 1 91 ? 17.783 -4.119 -15.633 1.00 93.00 91 GLU A CA 1
ATOM 687 C C . GLU A 1 91 ? 16.801 -4.808 -14.685 1.00 93.00 91 GLU A C 1
ATOM 689 O O . GLU A 1 91 ? 15.592 -4.567 -14.724 1.00 93.00 91 GLU A O 1
ATOM 694 N N . GLN A 1 92 ? 17.316 -5.658 -13.794 1.00 94.56 92 GLN A N 1
ATOM 695 C CA . GLN A 1 92 ? 16.513 -6.283 -12.747 1.00 94.56 92 GLN A CA 1
ATOM 696 C C . GLN A 1 92 ? 16.254 -5.310 -11.594 1.00 94.56 92 GLN A C 1
ATOM 698 O O . GLN A 1 92 ? 17.167 -4.723 -11.018 1.00 94.56 92 GLN A O 1
ATOM 703 N N . VAL A 1 93 ? 14.990 -5.202 -11.191 1.00 95.25 93 VAL A N 1
ATOM 704 C CA . VAL A 1 93 ? 14.547 -4.298 -10.130 1.00 95.25 93 VAL A CA 1
ATOM 705 C C . VAL A 1 93 ? 14.273 -5.102 -8.864 1.00 95.25 93 VAL A C 1
ATOM 707 O O . VAL A 1 93 ? 13.482 -6.048 -8.859 1.00 95.25 93 VAL A O 1
ATOM 710 N N . ALA A 1 94 ? 14.904 -4.709 -7.757 1.00 93.62 94 ALA A N 1
ATOM 711 C CA . ALA A 1 94 ? 14.628 -5.305 -6.455 1.00 93.62 94 ALA A CA 1
ATOM 712 C C . ALA A 1 94 ? 13.265 -4.852 -5.902 1.00 93.62 94 ALA A C 1
ATOM 714 O O . ALA A 1 94 ? 12.910 -3.672 -5.981 1.00 93.62 94 ALA A O 1
ATOM 715 N N . GLU A 1 95 ? 12.529 -5.800 -5.314 1.00 93.31 95 GLU A N 1
ATOM 716 C CA . GLU A 1 95 ? 11.259 -5.560 -4.617 1.00 93.31 95 GLU A CA 1
ATOM 717 C C . GLU A 1 95 ? 11.436 -4.588 -3.445 1.00 93.31 95 GLU A C 1
ATOM 719 O O . GLU A 1 95 ? 12.480 -4.595 -2.786 1.00 93.31 95 GLU A O 1
ATOM 724 N N . VAL A 1 96 ? 10.393 -3.820 -3.114 1.00 91.62 96 VAL A N 1
ATOM 725 C CA . VAL A 1 96 ? 10.426 -2.827 -2.024 1.00 91.62 96 VAL A CA 1
ATOM 726 C C . VAL A 1 96 ? 10.938 -3.433 -0.720 1.00 91.62 96 VAL A C 1
ATOM 728 O O . VAL A 1 96 ? 11.833 -2.867 -0.098 1.00 91.62 96 VAL A O 1
ATOM 731 N N . GLN A 1 97 ? 10.463 -4.616 -0.313 1.00 88.25 97 GLN A N 1
ATOM 732 C CA . GLN A 1 97 ? 10.900 -5.222 0.949 1.00 88.25 97 GLN A CA 1
ATOM 733 C C . GLN A 1 97 ? 12.363 -5.701 0.952 1.00 88.25 97 GLN A C 1
ATOM 735 O O . GLN A 1 97 ? 12.896 -5.995 2.021 1.00 88.25 97 GLN A O 1
ATOM 740 N N . ARG A 1 98 ? 13.011 -5.782 -0.218 1.00 90.06 98 ARG A N 1
ATOM 741 C CA . ARG A 1 98 ? 14.431 -6.136 -0.375 1.00 90.06 98 ARG A CA 1
ATOM 742 C C . ARG A 1 98 ? 15.330 -4.913 -0.582 1.00 90.06 98 ARG A C 1
ATOM 744 O O . ARG A 1 98 ? 16.547 -5.056 -0.546 1.00 90.06 98 ARG A O 1
ATOM 751 N N . ARG A 1 99 ? 14.763 -3.718 -0.781 1.00 90.94 99 ARG A N 1
ATOM 752 C CA . ARG A 1 99 ? 15.537 -2.480 -0.943 1.00 90.94 99 ARG A CA 1
ATOM 753 C C . ARG A 1 99 ? 16.150 -2.020 0.394 1.00 90.94 99 ARG A C 1
ATOM 755 O O . ARG A 1 99 ? 15.553 -2.247 1.459 1.00 90.94 99 ARG A O 1
ATOM 762 N N . PRO A 1 100 ? 17.323 -1.360 0.363 1.00 90.00 100 PRO A N 1
ATOM 763 C CA . PRO A 1 100 ? 17.850 -0.635 1.517 1.00 90.00 100 PRO A CA 1
ATOM 764 C C . PRO A 1 100 ? 16.867 0.445 1.976 1.00 90.00 100 PRO A C 1
ATOM 766 O O . PRO A 1 100 ? 16.246 1.100 1.142 1.00 90.00 100 PRO A O 1
ATOM 769 N N . VAL A 1 101 ? 16.735 0.644 3.291 1.00 87.25 101 VAL A N 1
ATOM 770 C CA . VAL A 1 101 ? 15.824 1.662 3.850 1.00 87.25 101 VAL A CA 1
ATOM 771 C C . VAL A 1 101 ? 16.226 3.061 3.380 1.00 87.25 101 VAL A C 1
ATOM 773 O O . VAL A 1 101 ? 15.375 3.764 2.853 1.00 87.25 101 VAL A O 1
ATOM 776 N N . ALA A 1 102 ? 17.522 3.387 3.415 1.00 88.12 102 ALA A N 1
ATOM 777 C CA . ALA A 1 102 ? 18.055 4.666 2.937 1.00 88.12 102 ALA A CA 1
ATOM 778 C C . ALA A 1 102 ? 17.690 4.985 1.474 1.00 88.12 102 ALA A C 1
ATOM 780 O O . ALA A 1 102 ? 17.468 6.136 1.120 1.00 88.12 102 ALA A O 1
ATOM 781 N N . TRP A 1 103 ? 17.582 3.965 0.612 1.00 90.75 103 TRP A N 1
ATOM 782 C CA . TRP A 1 103 ? 17.143 4.173 -0.772 1.00 90.75 103 TRP A CA 1
ATOM 783 C C . TRP A 1 103 ? 15.652 4.524 -0.845 1.00 90.75 103 TRP A C 1
ATOM 785 O O . TRP A 1 103 ? 15.242 5.315 -1.684 1.00 90.75 103 TRP A O 1
ATOM 795 N N . LEU A 1 104 ? 14.832 3.932 0.028 1.00 89.38 104 LEU A N 1
ATOM 796 C CA . LEU A 1 104 ? 13.393 4.180 0.070 1.00 89.38 104 LEU A CA 1
ATOM 797 C C . LEU A 1 104 ? 13.047 5.520 0.728 1.00 89.38 104 LEU A C 1
ATOM 799 O O . LEU A 1 104 ? 12.053 6.120 0.339 1.00 89.38 104 LEU A O 1
ATOM 803 N N . GLU A 1 105 ? 13.839 5.980 1.699 1.00 87.56 105 GLU A N 1
ATOM 804 C CA . GLU A 1 105 ? 13.632 7.252 2.411 1.00 87.56 105 GLU A CA 1
ATOM 805 C C . GLU A 1 105 ? 13.540 8.450 1.459 1.00 87.56 105 GLU A C 1
ATOM 807 O O . GLU A 1 105 ? 12.736 9.345 1.694 1.00 87.56 105 GLU A O 1
ATOM 812 N N . ALA A 1 106 ? 14.266 8.421 0.336 1.00 85.62 106 ALA A N 1
ATOM 813 C CA . ALA A 1 106 ? 14.201 9.456 -0.698 1.00 85.62 106 ALA A CA 1
ATOM 814 C C . ALA A 1 106 ? 12.804 9.622 -1.330 1.00 85.62 106 ALA A C 1
ATOM 816 O O . ALA A 1 106 ? 12.486 10.688 -1.850 1.00 85.62 106 ALA A O 1
ATOM 817 N N . PHE A 1 107 ? 11.972 8.579 -1.286 1.00 86.94 107 PHE A N 1
ATOM 818 C CA . PHE A 1 107 ? 10.640 8.560 -1.897 1.00 86.94 107 PHE A CA 1
ATOM 819 C C . PHE A 1 107 ? 9.513 8.561 -0.865 1.00 86.94 107 PHE A C 1
ATOM 821 O O . PHE A 1 107 ? 8.344 8.627 -1.238 1.00 86.94 107 PHE A O 1
ATOM 828 N N . GLN A 1 108 ? 9.822 8.428 0.424 1.00 89.69 108 GLN A N 1
ATOM 829 C CA . GLN A 1 108 ? 8.805 8.351 1.466 1.00 89.69 108 GLN A CA 1
ATOM 830 C C . GLN A 1 108 ? 8.365 9.749 1.921 1.00 89.69 108 GLN A C 1
ATOM 832 O O . GLN A 1 108 ? 9.164 10.688 1.908 1.00 89.69 108 GLN A O 1
ATOM 837 N N . PRO A 1 109 ? 7.105 9.897 2.366 1.00 88.75 109 PRO A N 1
ATOM 838 C CA . PRO A 1 109 ? 6.705 11.075 3.125 1.00 88.75 109 PRO A CA 1
ATOM 839 C C . PRO A 1 109 ? 7.533 11.179 4.415 1.00 88.75 109 PRO A C 1
ATOM 841 O O . PRO A 1 109 ? 7.902 10.168 5.019 1.00 88.75 109 PRO A O 1
ATOM 844 N N . THR A 1 110 ? 7.818 12.402 4.855 1.00 88.38 110 THR A N 1
ATOM 845 C CA . THR A 1 110 ? 8.648 12.676 6.039 1.00 88.38 110 THR A CA 1
ATOM 846 C C . THR A 1 110 ? 7.788 13.167 7.193 1.00 88.38 110 THR A C 1
ATOM 848 O O . THR A 1 110 ? 6.703 13.692 6.973 1.00 88.38 110 THR A O 1
ATOM 851 N N . ALA A 1 111 ? 8.275 13.045 8.431 1.00 90.06 111 ALA A N 1
ATOM 852 C CA . ALA A 1 111 ? 7.567 13.539 9.620 1.00 90.06 111 ALA A CA 1
ATOM 853 C C . ALA A 1 111 ? 6.095 13.069 9.698 1.00 90.06 111 ALA A C 1
ATOM 855 O O . ALA A 1 111 ? 5.209 13.824 10.097 1.00 90.06 111 ALA A O 1
ATOM 856 N N . VAL A 1 112 ? 5.835 11.823 9.283 1.00 94.25 112 VAL A N 1
ATOM 857 C CA . VAL A 1 112 ? 4.482 11.262 9.279 1.00 94.25 112 VAL A CA 1
ATOM 858 C C . VAL A 1 112 ? 4.011 11.049 10.712 1.00 94.25 112 VAL A C 1
ATOM 860 O O . VAL A 1 112 ? 4.627 10.301 11.472 1.00 94.25 112 VAL A O 1
ATOM 863 N N . SER A 1 113 ? 2.889 11.667 11.061 1.00 96.00 113 SER A N 1
ATOM 864 C CA . SER A 1 113 ? 2.193 11.455 12.323 1.00 96.00 113 SER A CA 1
ATOM 865 C C . SER A 1 113 ? 0.762 10.997 12.047 1.00 96.00 113 SER A C 1
ATOM 867 O O . SER A 1 113 ? 0.110 11.435 11.097 1.00 96.00 113 SER A O 1
ATOM 869 N N . VAL A 1 114 ? 0.280 10.050 12.850 1.00 96.88 114 VAL A N 1
ATOM 870 C CA . VAL A 1 114 ? -1.069 9.492 12.715 1.00 96.88 114 VAL A CA 1
ATOM 871 C C . VAL A 1 114 ? -1.732 9.389 14.076 1.00 96.88 114 VAL A C 1
ATOM 873 O O . VAL A 1 114 ? -1.091 9.059 15.078 1.00 96.88 114 VAL A O 1
ATOM 876 N N . SER A 1 115 ? -3.032 9.649 14.118 1.00 97.06 115 SER A N 1
ATOM 877 C CA . SER A 1 115 ? -3.844 9.399 15.305 1.00 97.06 115 SER A CA 1
ATOM 878 C C . SER A 1 115 ? -5.289 9.116 14.931 1.00 97.06 115 SER A C 1
ATOM 880 O O . SER A 1 115 ? -5.861 9.767 14.058 1.00 97.06 115 SER A O 1
ATOM 882 N N . VAL A 1 116 ? -5.898 8.142 15.597 1.00 96.50 116 VAL A N 1
ATOM 883 C CA . VAL A 1 116 ? -7.348 7.964 15.530 1.00 96.50 116 VAL A CA 1
ATOM 884 C C . VAL A 1 116 ? -7.957 8.867 16.593 1.00 96.50 116 VAL A C 1
ATOM 886 O O . VAL A 1 116 ? -7.613 8.751 17.764 1.00 96.50 116 VAL A O 1
ATOM 889 N N . GLN A 1 117 ? -8.825 9.782 16.180 1.00 96.12 117 GLN A N 1
ATOM 890 C CA . GLN A 1 117 ? -9.471 10.749 17.064 1.00 96.12 117 GLN A CA 1
ATOM 891 C C . GLN A 1 117 ? -10.466 10.058 18.000 1.00 96.12 117 GLN A C 1
ATOM 893 O O . GLN A 1 117 ? -11.019 9.012 17.660 1.00 96.12 117 GLN A O 1
ATOM 898 N N . ASP A 1 118 ? -10.725 10.668 19.155 1.00 89.88 118 ASP A N 1
ATOM 899 C CA . ASP A 1 118 ? -11.628 10.113 20.177 1.00 89.88 118 ASP A CA 1
ATOM 900 C C . ASP A 1 118 ? -13.090 10.091 19.719 1.00 89.88 118 ASP A C 1
ATOM 902 O O . ASP A 1 118 ? -13.900 9.282 20.174 1.00 89.88 118 ASP A O 1
ATOM 906 N N . ARG A 1 119 ? -13.440 10.971 18.778 1.00 86.94 119 ARG A N 1
ATOM 907 C CA . ARG A 1 119 ? -14.781 11.031 18.211 1.00 86.94 119 ARG A CA 1
ATOM 908 C C . ARG A 1 119 ? -14.988 9.899 17.206 1.00 86.94 119 ARG A C 1
ATOM 910 O O . ARG A 1 119 ? -14.319 9.837 16.175 1.00 86.94 119 ARG A O 1
ATOM 917 N N . VAL A 1 120 ? -15.993 9.066 17.469 1.00 88.81 120 VAL A N 1
ATOM 918 C CA . VAL A 1 120 ? -16.491 8.069 16.515 1.00 88.81 120 VAL A CA 1
ATOM 919 C C . VAL A 1 120 ? -17.813 8.539 15.922 1.00 88.81 120 VAL A C 1
ATOM 921 O O . VAL A 1 120 ? -18.724 8.967 16.631 1.00 88.81 120 VAL A O 1
ATOM 924 N N . GLU A 1 121 ? -17.916 8.479 14.598 1.00 90.12 121 GLU A N 1
ATOM 925 C CA . GLU A 1 121 ? -19.126 8.837 13.870 1.00 90.12 121 GLU A CA 1
ATOM 926 C C . GLU A 1 121 ? -20.006 7.610 13.640 1.00 90.12 121 GLU A C 1
ATOM 928 O O . GLU A 1 121 ? -19.531 6.544 13.246 1.00 90.12 121 GLU A O 1
ATOM 933 N N . PHE A 1 122 ? -21.314 7.787 13.802 1.00 89.50 122 PHE A N 1
ATOM 934 C CA . PHE A 1 122 ? -22.308 6.764 13.507 1.00 89.50 122 PHE A CA 1
ATOM 935 C C . PHE A 1 122 ? -23.155 7.214 12.323 1.00 89.50 122 PHE A C 1
ATOM 937 O O . PHE A 1 122 ? -23.777 8.276 12.352 1.00 89.50 122 PHE A O 1
ATOM 944 N N . ARG A 1 123 ? -23.185 6.415 11.254 1.00 87.50 123 ARG A N 1
ATOM 945 C CA . ARG A 1 123 ? -23.972 6.712 10.053 1.00 87.50 123 ARG A CA 1
ATOM 946 C C . ARG A 1 123 ? -24.542 5.434 9.460 1.00 87.50 123 ARG A C 1
ATOM 948 O O . ARG A 1 123 ? -23.798 4.498 9.185 1.00 87.50 123 ARG A O 1
ATOM 955 N N . ALA A 1 124 ? -25.856 5.418 9.228 1.00 85.12 124 ALA A N 1
ATOM 956 C CA . ALA A 1 124 ? -26.570 4.296 8.607 1.00 85.12 124 ALA A CA 1
ATOM 957 C C . ALA A 1 124 ? -26.265 2.930 9.269 1.00 85.12 124 ALA A C 1
ATOM 959 O O . ALA A 1 124 ? -25.942 1.960 8.584 1.00 85.12 124 ALA A O 1
ATOM 960 N N . GLY A 1 125 ? -26.301 2.879 10.608 1.00 83.12 125 GLY A N 1
ATOM 961 C CA . GLY A 1 125 ? -26.040 1.656 11.381 1.00 83.12 125 GLY A CA 1
ATOM 962 C C . GLY A 1 125 ? -24.583 1.177 11.359 1.00 83.12 125 GLY A C 1
ATOM 963 O O . GLY A 1 125 ? -24.314 0.020 11.667 1.00 83.12 125 GLY A O 1
ATOM 964 N N . LYS A 1 126 ? -23.635 2.033 10.960 1.00 86.94 126 LYS A N 1
ATOM 965 C CA . LYS A 1 126 ? -22.197 1.732 10.921 1.00 86.94 126 LYS A CA 1
ATOM 966 C C . LYS A 1 126 ? -21.421 2.751 11.743 1.00 86.94 126 LYS A C 1
ATOM 968 O O . LYS A 1 126 ? -21.778 3.929 11.751 1.00 86.94 126 LYS A O 1
ATOM 973 N N . ASN A 1 127 ? -20.344 2.296 12.376 1.00 90.56 127 ASN A N 1
ATOM 974 C CA . ASN A 1 127 ? -19.369 3.153 13.040 1.00 90.56 127 ASN A CA 1
ATOM 975 C C . ASN A 1 127 ? -18.210 3.506 12.094 1.00 90.56 127 ASN A C 1
ATOM 977 O O . ASN A 1 127 ? -17.829 2.730 11.210 1.00 90.56 127 ASN A O 1
ATOM 981 N N . TYR A 1 128 ? -17.673 4.706 12.271 1.00 94.00 128 TYR A N 1
ATOM 982 C CA . TYR A 1 128 ? -16.555 5.233 11.511 1.00 94.00 128 TYR A CA 1
ATOM 983 C C . TYR A 1 128 ? -15.585 5.950 12.443 1.00 94.00 128 TYR A C 1
ATOM 985 O O . TYR A 1 128 ? -15.962 6.849 13.190 1.00 94.00 128 TYR A O 1
ATOM 993 N N . TYR A 1 129 ? -14.321 5.571 12.343 1.00 95.31 129 TYR A N 1
ATOM 994 C CA . TYR A 1 129 ? -13.206 6.154 13.064 1.00 95.31 129 TYR A CA 1
ATOM 995 C C . TYR A 1 129 ? -12.600 7.279 12.233 1.00 95.31 129 TYR A C 1
ATOM 997 O O . TYR A 1 129 ? -12.387 7.130 11.024 1.00 95.31 129 TYR A O 1
ATOM 1005 N N . GLN A 1 130 ? -12.314 8.404 12.875 1.00 96.50 130 GLN A N 1
ATOM 1006 C CA . GLN A 1 130 ? -11.688 9.544 12.226 1.00 96.50 130 GLN A CA 1
ATOM 1007 C C . GLN A 1 130 ? -10.170 9.447 12.396 1.00 96.50 130 GLN A C 1
ATOM 1009 O O . GLN A 1 130 ? -9.644 9.577 13.496 1.00 96.50 130 GLN A O 1
ATOM 1014 N N . LEU A 1 131 ? -9.464 9.177 11.304 1.00 97.19 131 LEU A N 1
ATOM 1015 C CA . LEU A 1 131 ? -8.013 9.073 11.253 1.00 97.19 131 LEU A CA 1
ATOM 1016 C C . LEU A 1 131 ? -7.422 10.425 10.845 1.00 97.19 131 LEU A C 1
ATOM 1018 O O . LEU A 1 131 ? -7.617 10.864 9.714 1.00 97.19 131 LEU A O 1
ATOM 1022 N N . ALA A 1 132 ? -6.693 11.067 11.751 1.00 97.06 132 ALA A N 1
ATOM 1023 C CA . ALA A 1 132 ? -5.854 12.212 11.438 1.00 97.06 132 ALA A CA 1
ATOM 1024 C C . ALA A 1 132 ? -4.495 11.731 10.930 1.00 97.06 132 ALA A C 1
ATOM 1026 O O . ALA A 1 132 ? -3.842 10.906 11.575 1.00 97.06 132 ALA A O 1
ATOM 1027 N N . VAL A 1 133 ? -4.080 12.256 9.783 1.00 97.12 133 VAL A N 1
ATOM 1028 C CA . VAL A 1 133 ? -2.787 11.982 9.160 1.00 97.12 133 VAL A CA 1
ATOM 1029 C C . VAL A 1 133 ? -2.123 13.308 8.852 1.00 97.12 133 VAL A C 1
ATOM 1031 O O . VAL A 1 133 ? -2.677 14.141 8.138 1.00 97.12 133 VAL A O 1
ATOM 1034 N N . GLN A 1 134 ? -0.920 13.479 9.365 1.00 95.44 134 GLN A N 1
ATOM 1035 C CA . GLN A 1 134 ? -0.056 14.599 9.055 1.00 95.44 134 GLN A CA 1
ATOM 1036 C C . GLN A 1 134 ? 1.206 14.053 8.404 1.00 95.44 134 GLN A C 1
ATOM 1038 O O . GLN A 1 134 ? 1.733 13.023 8.821 1.00 95.44 134 GLN A O 1
ATOM 1043 N N . ALA A 1 135 ? 1.692 14.742 7.387 1.00 92.94 135 ALA A N 1
ATOM 1044 C CA . ALA A 1 135 ? 2.979 14.468 6.783 1.00 92.94 135 ALA A CA 1
ATOM 1045 C C . ALA A 1 135 ? 3.624 15.798 6.413 1.00 92.94 135 ALA A C 1
ATOM 1047 O O . ALA A 1 135 ? 2.938 16.803 6.221 1.00 92.94 135 ALA A O 1
ATOM 1048 N N . ASP A 1 136 ? 4.944 15.787 6.311 1.00 86.75 136 ASP A N 1
ATOM 1049 C CA . ASP A 1 136 ? 5.726 16.849 5.682 1.00 86.75 136 ASP A CA 1
ATOM 1050 C C . ASP A 1 136 ? 5.610 18.199 6.407 1.00 86.75 136 ASP A C 1
ATOM 1052 O O . ASP A 1 136 ? 5.815 19.253 5.818 1.00 86.75 136 ASP A O 1
ATOM 1056 N N . GLY A 1 137 ? 5.258 18.162 7.698 1.00 85.19 137 GLY A N 1
ATOM 1057 C CA . GLY A 1 137 ? 4.999 19.354 8.509 1.00 85.19 137 GLY A CA 1
ATOM 1058 C C . GLY A 1 137 ? 3.740 20.134 8.111 1.00 85.19 137 GLY A C 1
ATOM 1059 O O . GLY A 1 137 ? 3.509 21.205 8.662 1.00 85.19 137 GLY A O 1
ATOM 1060 N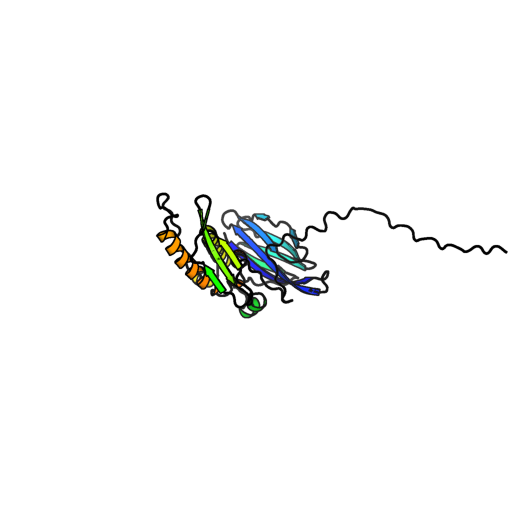 N . GLY A 1 138 ? 2.933 19.618 7.177 1.00 87.50 138 GLY A N 1
ATOM 1061 C CA . GLY A 1 138 ? 1.684 20.241 6.745 1.00 87.50 138 GLY A CA 1
ATOM 1062 C C . GLY A 1 138 ? 0.554 20.092 7.763 1.00 87.50 138 GLY A C 1
ATOM 1063 O O . GLY A 1 138 ? 0.730 19.510 8.831 1.00 87.50 138 GLY A O 1
ATOM 1064 N N . GLU A 1 139 ? -0.632 20.587 7.417 1.00 90.81 139 GLU A N 1
ATOM 1065 C CA . GLU A 1 139 ? -1.815 20.460 8.272 1.00 90.81 139 GLU A CA 1
ATOM 1066 C C . GLU A 1 139 ? -2.334 19.009 8.336 1.00 90.81 139 GLU A C 1
ATOM 1068 O O . GLU A 1 139 ? -2.327 18.302 7.318 1.00 90.81 139 GLU A O 1
ATOM 1073 N N . PRO A 1 140 ? -2.825 18.544 9.502 1.00 93.50 140 PRO A N 1
ATOM 1074 C CA . PRO A 1 140 ? -3.443 17.230 9.623 1.00 93.50 140 PRO A CA 1
ATOM 1075 C C . PRO A 1 140 ? -4.684 17.094 8.730 1.00 93.50 140 PRO A C 1
ATOM 1077 O O . PRO A 1 140 ? -5.655 17.842 8.846 1.00 93.50 140 PRO A O 1
ATOM 1080 N N . LYS A 1 141 ? -4.691 16.074 7.871 1.00 95.25 141 LYS A N 1
ATOM 1081 C CA . LYS A 1 141 ? -5.856 15.668 7.077 1.00 95.25 141 LYS A CA 1
ATOM 1082 C C . LYS A 1 141 ? -6.672 14.633 7.837 1.00 95.25 141 LYS A C 1
ATOM 1084 O O . LYS A 1 141 ? -6.119 13.733 8.464 1.00 95.25 141 LYS A O 1
ATOM 1089 N N . LEU A 1 142 ? -7.995 14.744 7.755 1.00 95.06 142 LEU A N 1
ATOM 1090 C CA . LEU A 1 142 ? -8.927 13.869 8.462 1.00 95.06 142 LEU A CA 1
ATOM 1091 C C . LEU A 1 142 ? -9.609 12.916 7.482 1.00 95.06 142 LEU A C 1
ATOM 1093 O O . LEU A 1 142 ? -10.308 13.343 6.565 1.00 95.06 142 LEU A O 1
ATOM 1097 N N . TYR A 1 143 ? -9.445 11.618 7.713 1.00 95.25 143 TYR A N 1
ATOM 1098 C CA . TYR A 1 143 ? -10.050 10.562 6.914 1.00 95.25 143 TYR A CA 1
ATOM 1099 C C . TYR A 1 143 ? -11.051 9.770 7.736 1.00 95.25 143 TYR A C 1
ATOM 1101 O O . TYR A 1 143 ? -10.767 9.319 8.843 1.00 95.25 143 TYR A O 1
ATOM 1109 N N . ARG A 1 144 ? -12.225 9.533 7.159 1.00 95.00 144 ARG A N 1
ATOM 1110 C CA . ARG A 1 144 ? -13.240 8.678 7.768 1.00 95.00 144 ARG A CA 1
ATOM 1111 C C . ARG A 1 144 ? -13.022 7.229 7.337 1.00 95.00 144 ARG A C 1
ATOM 1113 O O . ARG A 1 144 ? -13.165 6.928 6.155 1.00 95.00 144 ARG A O 1
ATOM 1120 N N . LYS A 1 145 ? -12.723 6.339 8.286 1.00 94.81 145 LYS A N 1
ATOM 1121 C CA . LYS A 1 145 ? -12.396 4.926 8.036 1.00 94.81 145 LYS A CA 1
ATOM 1122 C C . LYS A 1 145 ? -13.256 3.991 8.880 1.00 94.81 145 LYS A C 1
ATOM 1124 O O . LYS A 1 145 ? -13.526 4.251 10.048 1.00 94.81 145 LYS A O 1
ATOM 1129 N N . ARG A 1 146 ? -13.666 2.858 8.324 1.00 93.81 146 ARG A N 1
ATOM 1130 C CA . ARG A 1 146 ? -14.284 1.750 9.072 1.00 93.81 146 ARG A CA 1
ATOM 1131 C C . ARG A 1 146 ? -13.220 0.791 9.577 1.00 93.81 146 ARG A C 1
ATOM 1133 O O . ARG A 1 146 ? -12.192 0.634 8.930 1.00 93.81 146 ARG A O 1
ATOM 1140 N N . TYR A 1 147 ? -13.522 0.042 10.641 1.00 93.88 147 TYR A N 1
ATOM 1141 C CA . TYR A 1 147 ? -12.646 -1.037 11.127 1.00 93.88 147 TYR A CA 1
ATOM 1142 C C . TYR A 1 147 ? -12.216 -2.009 10.010 1.00 93.88 147 TYR A C 1
ATOM 1144 O O . TYR A 1 147 ? -11.057 -2.417 9.962 1.00 93.88 147 TYR A O 1
ATOM 1152 N N . SER A 1 148 ? -13.121 -2.347 9.081 1.00 93.19 148 SER A N 1
ATOM 1153 C CA . SER A 1 148 ? -12.799 -3.250 7.969 1.00 93.19 148 SER A CA 1
ATOM 1154 C C . SER A 1 148 ? -11.643 -2.738 7.109 1.00 93.19 148 SER A C 1
ATOM 1156 O O . SER A 1 148 ? -10.835 -3.541 6.669 1.00 93.19 148 SER A O 1
ATOM 1158 N N . GLU A 1 149 ? -11.503 -1.423 6.937 1.00 95.25 149 GLU A N 1
ATOM 1159 C CA . GLU A 1 149 ? -10.418 -0.830 6.147 1.00 95.25 149 GLU A CA 1
ATOM 1160 C C . GLU A 1 149 ? -9.055 -0.987 6.844 1.00 95.25 149 GLU A C 1
ATOM 1162 O O . GLU A 1 149 ? -8.050 -1.230 6.177 1.00 95.25 149 GLU A O 1
ATOM 1167 N N . PHE A 1 150 ? -9.015 -0.940 8.184 1.00 96.12 150 PHE A N 1
ATOM 1168 C CA . PHE A 1 150 ? -7.798 -1.232 8.959 1.00 96.12 150 PHE A CA 1
ATOM 1169 C C . PHE A 1 150 ? -7.404 -2.712 8.844 1.00 96.12 150 PHE A C 1
ATOM 1171 O O . PHE A 1 150 ? -6.230 -3.047 8.683 1.00 96.12 150 PHE A O 1
ATOM 1178 N N . ALA A 1 151 ? -8.384 -3.617 8.903 1.00 94.88 151 ALA A N 1
ATOM 1179 C CA . ALA A 1 151 ? -8.135 -5.045 8.717 1.00 94.88 151 ALA A CA 1
ATOM 1180 C C . ALA A 1 151 ? -7.653 -5.351 7.286 1.00 94.88 151 ALA A C 1
ATOM 1182 O O . ALA A 1 151 ? -6.681 -6.082 7.098 1.00 94.88 151 ALA A O 1
ATOM 1183 N N . GLU A 1 152 ? -8.272 -4.732 6.279 1.00 94.12 152 GLU A N 1
ATOM 1184 C CA . GLU A 1 152 ? -7.893 -4.881 4.873 1.00 94.12 152 GLU A CA 1
ATOM 1185 C C . GLU A 1 152 ? -6.463 -4.396 4.603 1.00 94.12 152 GLU A C 1
ATOM 1187 O O . GLU A 1 152 ? -5.699 -5.100 3.936 1.00 94.12 152 GLU A O 1
ATOM 1192 N N . VAL A 1 153 ? -6.059 -3.229 5.128 1.00 95.12 153 VAL A N 1
ATOM 1193 C CA . VAL A 1 153 ? -4.676 -2.751 4.959 1.00 95.12 153 VAL A CA 1
ATOM 1194 C C . VAL A 1 153 ? -3.682 -3.665 5.674 1.00 95.12 153 VAL A C 1
ATOM 1196 O O . VAL A 1 153 ? -2.631 -3.974 5.112 1.00 95.12 153 VAL A O 1
ATOM 1199 N N . HIS A 1 154 ? -4.025 -4.181 6.858 1.00 95.75 154 HIS A N 1
ATOM 1200 C CA . HIS A 1 154 ? -3.182 -5.140 7.568 1.00 95.75 154 HIS A CA 1
ATOM 1201 C C . HIS A 1 154 ? -2.932 -6.409 6.743 1.00 95.75 154 HIS A C 1
ATOM 1203 O O . HIS A 1 154 ? -1.793 -6.874 6.631 1.00 95.75 154 HIS A O 1
ATOM 1209 N N . ASP A 1 155 ? -3.983 -6.960 6.139 1.00 93.88 155 ASP A N 1
ATOM 1210 C CA . ASP A 1 155 ? -3.882 -8.159 5.314 1.00 93.88 155 ASP A CA 1
ATOM 1211 C C . ASP A 1 155 ? -3.068 -7.896 4.043 1.00 93.88 155 ASP A C 1
ATOM 1213 O O . ASP A 1 155 ? -2.209 -8.708 3.689 1.00 93.88 155 ASP A O 1
ATOM 1217 N N . LYS A 1 156 ? -3.250 -6.738 3.395 1.00 92.56 156 LYS A N 1
ATOM 1218 C CA . LYS A 1 156 ? -2.421 -6.317 2.251 1.00 92.56 156 LYS A CA 1
ATOM 1219 C C . LYS A 1 156 ? -0.945 -6.169 2.640 1.00 92.56 156 LYS A C 1
ATOM 1221 O O . LYS A 1 156 ? -0.074 -6.635 1.906 1.00 92.56 156 LYS A O 1
ATOM 1226 N N . MET A 1 157 ? -0.648 -5.609 3.813 1.00 93.94 157 MET A N 1
ATOM 1227 C CA . MET A 1 157 ? 0.718 -5.501 4.344 1.00 93.94 157 MET A CA 1
ATOM 1228 C C . MET A 1 157 ? 1.338 -6.877 4.619 1.00 93.94 157 MET A C 1
ATOM 1230 O O . MET A 1 157 ? 2.469 -7.150 4.212 1.00 93.94 157 MET A O 1
ATOM 1234 N N . LYS A 1 158 ? 0.582 -7.798 5.233 1.00 94.00 158 LYS A N 1
ATOM 1235 C CA . LYS A 1 158 ? 1.006 -9.197 5.419 1.00 94.00 158 LYS A CA 1
ATOM 1236 C C . LYS A 1 158 ? 1.337 -9.877 4.092 1.00 94.00 158 LYS A C 1
ATOM 1238 O O . LYS A 1 158 ? 2.302 -10.640 4.031 1.00 94.00 158 LYS A O 1
ATOM 1243 N N . GLN A 1 159 ? 0.547 -9.617 3.050 1.00 91.38 159 GLN A N 1
ATOM 1244 C CA . GLN A 1 159 ? 0.760 -10.157 1.705 1.00 91.38 159 GLN A CA 1
ATOM 1245 C C . GLN A 1 159 ? 2.010 -9.571 1.034 1.00 91.38 159 GLN A C 1
ATOM 1247 O O . GLN A 1 159 ? 2.770 -10.329 0.427 1.00 91.38 159 GLN A O 1
ATOM 1252 N N . ALA A 1 160 ? 2.261 -8.267 1.186 1.00 89.75 160 ALA A N 1
ATOM 1253 C CA . ALA A 1 160 ? 3.457 -7.602 0.664 1.00 89.75 160 ALA A CA 1
ATOM 1254 C C . ALA A 1 160 ? 4.749 -8.144 1.303 1.00 89.75 160 ALA A C 1
ATOM 1256 O O . ALA A 1 160 ? 5.767 -8.305 0.635 1.00 89.75 160 ALA A O 1
ATOM 1257 N N . TYR A 1 161 ? 4.704 -8.515 2.585 1.00 91.44 161 TYR A N 1
ATOM 1258 C CA . TYR A 1 161 ? 5.860 -9.045 3.317 1.00 91.44 161 TYR A CA 1
ATOM 1259 C C . TYR A 1 161 ? 5.991 -10.574 3.291 1.00 91.44 161 TYR A C 1
ATOM 1261 O O . TYR A 1 161 ? 6.807 -11.139 4.020 1.00 91.44 161 TYR A O 1
ATOM 1269 N N . VAL A 1 162 ? 5.242 -11.285 2.438 1.00 88.44 162 VAL A N 1
ATOM 1270 C CA . VAL A 1 162 ? 5.414 -12.739 2.255 1.00 88.44 162 VAL A CA 1
ATOM 1271 C C . VAL A 1 162 ? 6.852 -13.053 1.831 1.00 88.44 162 VAL A C 1
ATOM 1273 O O . VAL A 1 162 ? 7.279 -12.641 0.752 1.00 88.44 162 VAL A O 1
ATOM 1276 N N . GLY A 1 163 ? 7.558 -13.837 2.652 1.00 83.06 163 GLY A N 1
ATOM 1277 C CA . GLY A 1 163 ? 8.964 -14.202 2.439 1.00 83.06 163 GLY A CA 1
ATOM 1278 C C . GLY A 1 163 ? 9.970 -13.234 3.074 1.00 83.06 163 GLY A C 1
ATOM 1279 O O . GLY A 1 163 ? 11.164 -13.376 2.842 1.00 83.06 163 GLY A O 1
ATOM 1280 N N . SER A 1 164 ? 9.507 -12.261 3.866 1.00 87.69 164 SER A N 1
ATOM 1281 C CA . SER A 1 164 ? 10.345 -11.336 4.634 1.00 87.69 164 SER A CA 1
ATOM 1282 C C . SER A 1 164 ? 10.109 -11.493 6.136 1.00 87.69 164 SER A C 1
ATOM 1284 O O . SER A 1 164 ? 8.980 -11.724 6.575 1.00 87.69 164 SER A O 1
ATOM 1286 N N . HIS A 1 165 ? 11.161 -11.293 6.935 1.00 88.12 165 HIS A N 1
ATOM 1287 C CA . HIS A 1 165 ? 11.068 -11.231 8.398 1.00 88.12 165 HIS A CA 1
ATOM 1288 C C . HIS A 1 165 ? 10.151 -10.088 8.873 1.00 88.12 165 HIS A C 1
ATOM 1290 O O . HIS A 1 165 ? 9.535 -10.202 9.929 1.00 88.12 165 HIS A O 1
ATOM 1296 N N . LEU A 1 166 ? 9.968 -9.041 8.054 1.00 89.7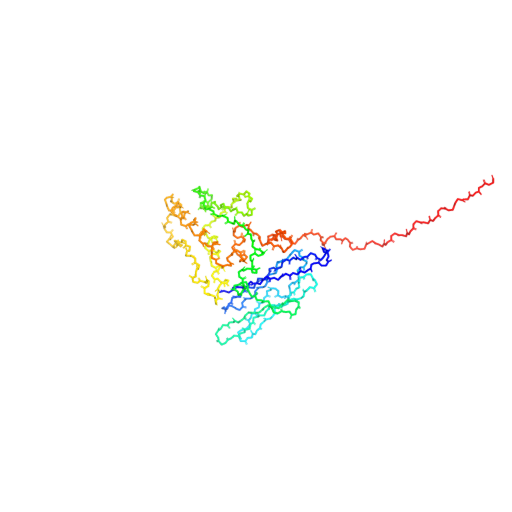5 166 LEU A N 1
ATOM 1297 C CA . LEU A 1 166 ? 9.071 -7.915 8.344 1.00 89.75 166 LEU A CA 1
ATOM 1298 C C . LEU A 1 166 ? 7.622 -8.340 8.586 1.00 89.75 166 LEU A C 1
ATOM 1300 O O . LEU A 1 166 ? 6.887 -7.650 9.286 1.00 89.75 166 LEU A O 1
ATOM 1304 N N . ARG A 1 167 ? 7.198 -9.480 8.031 1.00 92.00 167 ARG A N 1
ATOM 1305 C CA . ARG A 1 167 ? 5.850 -10.004 8.253 1.00 92.00 167 ARG A CA 1
ATOM 1306 C C . ARG A 1 167 ? 5.593 -10.330 9.724 1.00 92.00 167 ARG A C 1
ATOM 1308 O O . ARG A 1 167 ? 4.474 -10.127 10.183 1.00 92.00 167 ARG A O 1
ATOM 1315 N N . ALA A 1 168 ? 6.601 -10.834 10.437 1.00 91.12 168 ALA A N 1
ATOM 1316 C CA . ALA A 1 168 ? 6.501 -11.137 11.864 1.00 91.12 168 ALA A CA 1
ATOM 1317 C C . ALA A 1 168 ? 6.577 -9.871 12.733 1.00 91.12 168 ALA A C 1
ATOM 1319 O O . ALA A 1 168 ? 6.072 -9.866 13.849 1.00 91.12 168 ALA A O 1
ATOM 1320 N N . SER A 1 169 ? 7.164 -8.793 12.206 1.00 92.75 169 SER A N 1
ATOM 1321 C CA . SER A 1 169 ? 7.273 -7.493 12.877 1.00 92.75 169 SER A CA 1
ATOM 1322 C C . SER A 1 169 ? 6.014 -6.626 12.763 1.00 92.75 169 SER A C 1
ATOM 1324 O O . SER A 1 169 ? 5.969 -5.550 13.354 1.00 92.75 169 SER A O 1
ATOM 1326 N N . LEU A 1 170 ? 5.002 -7.044 11.992 1.00 94.50 170 LEU A N 1
ATOM 1327 C CA . LEU A 1 170 ? 3.757 -6.287 11.867 1.00 94.50 170 LEU A CA 1
ATOM 1328 C C . LEU A 1 170 ? 2.972 -6.321 13.190 1.00 94.50 170 LEU A C 1
ATOM 1330 O O . LEU A 1 170 ? 2.720 -7.413 13.706 1.00 94.50 170 LEU A O 1
ATOM 1334 N N . PRO A 1 171 ? 2.509 -5.168 13.710 1.00 95.62 171 PRO A N 1
ATOM 1335 C CA . PRO A 1 171 ? 1.638 -5.150 14.879 1.00 95.62 171 PRO A CA 1
ATOM 1336 C C . PRO A 1 171 ? 0.318 -5.862 14.563 1.00 95.62 171 PRO A C 1
ATOM 1338 O O . PRO A 1 171 ? -0.200 -5.772 13.446 1.00 95.62 171 PRO A O 1
ATOM 1341 N N . ALA A 1 172 ? -0.240 -6.567 15.546 1.00 92.31 172 ALA A N 1
ATOM 1342 C CA . ALA A 1 172 ? -1.558 -7.172 15.405 1.00 92.31 172 ALA A CA 1
ATOM 1343 C C . ALA A 1 172 ? -2.642 -6.076 15.435 1.00 92.31 172 ALA A C 1
ATOM 1345 O O . ALA A 1 172 ? -2.599 -5.220 16.321 1.00 92.31 172 ALA A O 1
ATOM 1346 N N . PRO A 1 173 ? -3.599 -6.070 14.490 1.00 91.88 173 PRO A N 1
ATOM 1347 C CA . PRO A 1 173 ? -4.746 -5.182 14.569 1.00 91.88 173 PRO A CA 1
ATOM 1348 C C . PRO A 1 173 ? -5.709 -5.667 15.663 1.00 91.88 173 PRO A C 1
ATOM 1350 O O . PRO A 1 173 ? -5.671 -6.846 16.034 1.00 91.88 173 PRO A O 1
ATOM 1353 N N . PRO A 1 174 ? -6.621 -4.797 16.126 1.00 91.75 174 PRO A N 1
ATOM 1354 C CA . PRO A 1 174 ? -7.708 -5.181 17.023 1.00 91.75 174 PRO A CA 1
ATOM 1355 C C . PRO A 1 174 ? -8.477 -6.388 16.492 1.00 91.75 174 PRO A C 1
ATOM 1357 O O . PRO A 1 174 ? -8.731 -6.485 15.285 1.00 91.75 174 PRO A O 1
ATOM 1360 N N . ALA A 1 175 ? -8.868 -7.304 17.377 1.00 87.06 175 ALA A N 1
ATOM 1361 C CA . ALA A 1 175 ? -9.529 -8.538 16.974 1.00 87.06 175 ALA A CA 1
ATOM 1362 C C . ALA A 1 175 ? -10.897 -8.266 16.327 1.00 87.06 175 ALA A C 1
ATOM 1364 O O . ALA A 1 175 ? -11.701 -7.447 16.794 1.00 87.06 175 ALA A O 1
ATOM 1365 N N . LYS A 1 176 ? -11.181 -8.995 15.243 1.00 86.06 176 LYS A N 1
ATOM 1366 C CA . LYS A 1 176 ? -12.495 -8.969 14.604 1.00 86.06 176 LYS A CA 1
ATOM 1367 C C . LYS A 1 176 ? -13.474 -9.746 15.473 1.00 86.06 176 LYS A C 1
ATOM 1369 O O . LYS A 1 176 ? -13.232 -10.906 15.797 1.00 86.06 176 LYS A O 1
ATOM 1374 N N . ILE A 1 177 ? -14.606 -9.129 15.793 1.00 85.19 177 ILE A N 1
ATOM 1375 C CA . ILE A 1 177 ? -15.698 -9.841 16.454 1.00 85.19 177 ILE A CA 1
ATOM 1376 C C . ILE A 1 177 ? -16.463 -10.638 15.401 1.00 85.19 177 ILE A C 1
ATOM 1378 O O . ILE A 1 177 ? -16.945 -10.078 14.417 1.00 85.19 177 ILE A O 1
ATOM 1382 N N . LEU A 1 178 ? -16.539 -11.952 15.612 1.00 81.69 178 LEU A N 1
ATOM 1383 C CA . LEU A 1 178 ? -17.256 -12.892 14.746 1.00 81.69 178 LEU A CA 1
ATOM 1384 C C . LEU A 1 178 ? -18.657 -13.230 15.268 1.00 81.69 178 LEU A C 1
ATOM 1386 O O . LEU A 1 178 ? -19.438 -13.836 14.545 1.00 81.69 178 LEU A O 1
ATOM 1390 N N . ASN A 1 179 ? -18.974 -12.846 16.508 1.00 84.31 179 ASN A N 1
ATOM 1391 C CA . ASN A 1 179 ? -20.276 -13.100 17.108 1.00 84.31 179 ASN A CA 1
ATOM 1392 C C . ASN A 1 179 ? -21.344 -12.178 16.477 1.00 84.31 179 ASN A C 1
ATOM 1394 O O . ASN A 1 179 ? -21.244 -10.960 16.647 1.00 84.31 179 ASN A O 1
ATOM 1398 N N . PRO A 1 180 ? -22.362 -12.722 15.780 1.00 75.38 180 PRO A N 1
ATOM 1399 C CA . PRO A 1 180 ? -23.406 -11.923 15.138 1.00 75.38 180 PRO A CA 1
ATOM 1400 C C . PRO A 1 180 ? -24.379 -11.272 16.132 1.00 75.38 180 PRO A C 1
ATOM 1402 O O . PRO A 1 180 ? -25.083 -10.343 15.754 1.00 75.38 180 PRO A O 1
ATOM 1405 N N . PHE A 1 181 ? -24.415 -11.732 17.386 1.00 81.44 181 PHE A N 1
ATOM 1406 C CA . PHE A 1 181 ? -25.286 -11.193 18.437 1.00 81.44 181 PHE A CA 1
ATOM 1407 C C . PHE A 1 181 ? -24.611 -10.120 19.297 1.00 81.44 181 PHE A C 1
ATOM 1409 O O . PHE A 1 181 ? -25.227 -9.591 20.217 1.00 81.44 181 PHE A O 1
ATOM 1416 N N . PHE A 1 182 ? -23.336 -9.822 19.042 1.00 84.44 182 PHE A N 1
ATOM 1417 C CA . PHE A 1 182 ? -22.616 -8.794 19.781 1.00 84.44 182 PHE A CA 1
ATOM 1418 C C . PHE A 1 182 ? -22.912 -7.414 19.190 1.00 84.44 182 PHE A C 1
ATOM 1420 O O . PHE A 1 182 ? -22.683 -7.191 17.996 1.00 84.44 182 PHE A O 1
ATOM 1427 N N . ASP A 1 183 ? -23.375 -6.484 20.025 1.00 82.62 183 ASP A N 1
ATOM 1428 C CA . ASP A 1 183 ? -23.624 -5.111 19.599 1.00 82.62 183 ASP A CA 1
ATOM 1429 C C . ASP A 1 183 ? -22.303 -4.355 19.399 1.00 82.62 183 ASP A C 1
ATOM 1431 O O . ASP A 1 183 ? -21.631 -3.933 20.337 1.00 82.62 183 ASP A O 1
ATOM 1435 N N . GLN A 1 184 ? -21.924 -4.185 18.134 1.00 82.75 184 GLN A N 1
ATOM 1436 C CA . GLN A 1 184 ? -20.711 -3.471 17.738 1.00 82.75 184 GLN A CA 1
ATOM 1437 C C . GLN A 1 184 ? -20.891 -1.948 17.678 1.00 82.75 184 GLN A C 1
ATOM 1439 O O . GLN A 1 184 ? -19.964 -1.240 17.272 1.00 82.75 184 GLN A O 1
ATOM 1444 N N . LEU A 1 185 ? -22.074 -1.444 18.028 1.00 86.00 185 LEU A N 1
ATOM 1445 C CA . LEU A 1 185 ? -22.372 -0.021 18.153 1.00 86.00 185 LEU A CA 1
ATOM 1446 C C . LEU A 1 185 ? -22.378 0.439 19.612 1.00 86.00 185 LEU A C 1
ATOM 1448 O O . LEU A 1 185 ? -22.505 1.637 19.859 1.00 86.00 185 LEU A O 1
ATOM 1452 N N . GLU A 1 186 ? -22.199 -0.489 20.554 1.00 90.00 186 GLU A N 1
ATOM 1453 C CA . GLU A 1 186 ? -22.122 -0.181 21.973 1.00 90.00 186 GLU A CA 1
ATOM 1454 C C . GLU A 1 186 ? -20.966 0.819 22.233 1.00 90.00 186 GLU A C 1
ATOM 1456 O O . GLU A 1 186 ? -19.845 0.612 21.744 1.00 90.00 186 GLU A O 1
ATOM 1461 N N . PRO A 1 187 ? -21.222 1.939 22.941 1.00 88.00 187 PRO A N 1
ATOM 1462 C CA . PRO A 1 187 ? -20.248 3.018 23.095 1.00 88.00 187 PRO A CA 1
ATOM 1463 C C . PRO A 1 187 ? -18.906 2.586 23.691 1.00 88.00 187 PRO A C 1
ATOM 1465 O O . PRO A 1 187 ? -17.862 2.995 23.177 1.00 88.00 187 PRO A O 1
ATOM 1468 N N . THR A 1 188 ? -18.901 1.749 24.735 1.00 89.62 18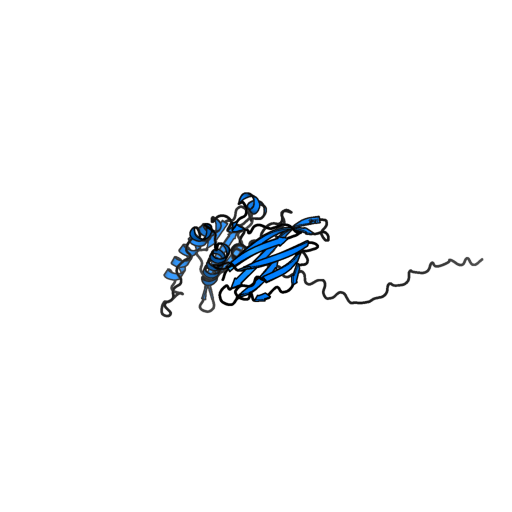8 THR A N 1
ATOM 1469 C CA . THR A 1 188 ? -17.650 1.329 25.385 1.00 89.62 188 THR A CA 1
ATOM 1470 C C . THR A 1 188 ? -16.805 0.462 24.465 1.00 89.62 188 THR A C 1
ATOM 1472 O O . THR A 1 188 ? -15.596 0.657 24.357 1.00 89.62 188 THR A O 1
ATOM 1475 N N . PHE A 1 189 ? -17.433 -0.437 23.714 1.00 91.38 189 PHE A N 1
ATOM 1476 C CA . PHE A 1 189 ? -16.780 -1.254 22.709 1.00 91.38 189 PHE A CA 1
ATOM 1477 C C . PHE A 1 189 ? -16.158 -0.404 21.602 1.00 91.38 189 PHE A C 1
ATOM 1479 O O . PHE A 1 189 ? -15.000 -0.605 21.226 1.00 91.38 189 PHE A O 1
ATOM 1486 N N . VAL A 1 190 ? -16.922 0.556 21.083 1.00 91.69 190 VAL A N 1
ATOM 1487 C CA . VAL A 1 190 ? -16.468 1.459 20.028 1.00 91.69 190 VAL A CA 1
ATOM 1488 C C . VAL A 1 190 ? -15.268 2.285 20.493 1.00 91.69 190 VAL A C 1
ATOM 1490 O O . VAL A 1 190 ? -14.301 2.413 19.737 1.00 91.69 190 VAL A O 1
ATOM 1493 N N . GLN A 1 191 ? -15.302 2.787 21.727 1.00 91.50 191 GLN A N 1
ATOM 1494 C CA . GLN A 1 191 ? -14.229 3.586 22.308 1.00 91.50 191 GLN A CA 1
ATOM 1495 C C . GLN A 1 191 ? -12.982 2.751 22.620 1.00 91.50 191 GLN A C 1
ATOM 1497 O O . GLN A 1 191 ? -11.883 3.132 22.227 1.00 91.50 191 GLN A O 1
ATOM 1502 N N . ASN A 1 192 ? -13.135 1.562 23.207 1.00 93.19 192 ASN A N 1
ATOM 1503 C CA . ASN A 1 192 ? -12.018 0.635 23.422 1.00 93.19 192 ASN A CA 1
ATOM 1504 C C . ASN A 1 192 ? -11.329 0.291 22.098 1.00 93.19 192 ASN A C 1
ATOM 1506 O O . ASN A 1 192 ? -10.110 0.396 21.971 1.00 93.19 192 ASN A O 1
ATOM 1510 N N . ARG A 1 193 ? -12.114 -0.031 21.065 1.00 94.69 193 ARG A N 1
ATOM 1511 C CA . ARG A 1 193 ? -11.570 -0.293 19.732 1.00 94.69 193 ARG A CA 1
ATOM 1512 C C . ARG A 1 193 ? -10.890 0.936 19.130 1.00 94.69 193 ARG A C 1
ATOM 1514 O O . ARG A 1 193 ? -9.901 0.767 18.426 1.00 94.69 193 ARG A O 1
ATOM 1521 N N . GLN A 1 194 ? -11.382 2.152 19.372 1.00 95.31 194 GLN A N 1
ATOM 1522 C CA . GLN A 1 194 ? -10.712 3.374 18.915 1.00 95.31 194 GLN A CA 1
ATOM 1523 C C . GLN A 1 194 ? -9.304 3.492 19.513 1.00 95.31 194 GLN A C 1
ATOM 1525 O O . GLN A 1 194 ? -8.362 3.743 18.758 1.00 95.31 194 GLN A O 1
ATOM 1530 N N . VAL A 1 195 ? -9.144 3.242 20.815 1.00 95.69 195 VAL A N 1
ATOM 1531 C CA . VAL A 1 195 ? -7.838 3.268 21.494 1.00 95.69 195 VAL A CA 1
ATOM 1532 C C . VAL A 1 195 ? -6.899 2.226 20.890 1.00 95.69 195 VAL A C 1
ATOM 1534 O O . VAL A 1 195 ? -5.775 2.548 20.501 1.00 95.69 195 VAL A O 1
ATOM 1537 N N . GLU A 1 196 ? -7.372 0.991 20.717 1.00 96.56 196 GLU A N 1
ATOM 1538 C CA . GLU A 1 196 ? -6.563 -0.077 20.123 1.00 96.56 196 GLU A CA 1
ATOM 1539 C C . GLU A 1 196 ? -6.184 0.227 18.660 1.00 96.56 196 GLU A C 1
ATOM 1541 O O . GLU A 1 196 ? -5.062 -0.055 18.231 1.00 96.56 196 GLU A O 1
ATOM 1546 N N . LEU A 1 197 ? -7.093 0.827 17.880 1.00 97.06 197 LEU A N 1
ATOM 1547 C CA . LEU A 1 197 ? -6.818 1.262 16.508 1.00 97.06 197 LEU A CA 1
ATOM 1548 C C . LEU A 1 197 ? -5.796 2.402 16.466 1.00 97.06 197 LEU A C 1
ATOM 1550 O O . LEU A 1 197 ? -4.927 2.385 15.594 1.00 97.06 197 LEU A O 1
ATOM 1554 N N . ASN A 1 198 ? -5.874 3.361 17.393 1.00 97.44 198 ASN A N 1
ATOM 1555 C CA . ASN A 1 198 ? -4.914 4.458 17.527 1.00 97.44 198 ASN A CA 1
ATOM 1556 C C . ASN A 1 198 ? -3.498 3.926 17.779 1.00 97.44 198 ASN A C 1
ATOM 1558 O O . ASN A 1 198 ? -2.549 4.305 17.090 1.00 97.44 198 ASN A O 1
ATOM 1562 N N . ASP A 1 199 ? -3.366 2.996 18.720 1.00 97.31 199 ASP A N 1
ATOM 1563 C CA . ASP A 1 199 ? -2.095 2.342 19.023 1.00 97.31 199 ASP A CA 1
ATOM 1564 C C . ASP A 1 199 ? -1.575 1.534 17.837 1.00 97.31 199 ASP A C 1
ATOM 1566 O O . ASP A 1 199 ? -0.383 1.569 17.521 1.00 97.31 199 ASP A O 1
ATOM 1570 N N . TYR A 1 200 ? -2.466 0.815 17.156 1.00 97.56 200 TYR A N 1
ATOM 1571 C CA . TYR A 1 200 ? -2.126 0.042 15.972 1.00 97.56 200 TYR A CA 1
ATOM 1572 C C . TYR A 1 200 ? -1.560 0.919 14.849 1.00 97.56 200 TYR A C 1
ATOM 1574 O O . TYR A 1 200 ? -0.494 0.595 14.319 1.00 97.56 200 TYR A O 1
ATOM 1582 N N . VAL A 1 201 ? -2.215 2.034 14.492 1.00 97.00 201 VAL A N 1
ATOM 1583 C CA . VAL A 1 201 ? -1.732 2.891 13.393 1.00 97.00 201 VAL A CA 1
ATOM 1584 C C . VAL A 1 201 ? -0.409 3.563 13.729 1.00 97.00 201 VAL A C 1
ATOM 1586 O O . VAL A 1 201 ? 0.461 3.641 12.867 1.00 97.00 201 VAL A O 1
ATOM 1589 N N . LYS A 1 202 ? -0.202 3.967 14.986 1.00 97.00 202 LYS A N 1
ATOM 1590 C CA . LYS A 1 202 ? 1.086 4.511 15.436 1.00 97.00 202 LYS A CA 1
ATOM 1591 C C . LYS A 1 202 ? 2.205 3.479 15.323 1.00 97.00 202 LYS A C 1
ATOM 1593 O O . LYS A 1 202 ? 3.312 3.821 14.929 1.00 97.00 202 LYS A O 1
ATOM 1598 N N . LYS A 1 203 ? 1.920 2.208 15.622 1.00 97.12 203 LYS A N 1
ATOM 1599 C CA . LYS A 1 203 ? 2.895 1.112 15.512 1.00 97.12 203 LYS A CA 1
ATOM 1600 C C . LYS A 1 203 ? 3.139 0.675 14.068 1.00 97.12 203 LYS A C 1
ATOM 1602 O O . LYS A 1 203 ? 4.255 0.300 13.738 1.00 97.12 203 LYS A O 1
ATOM 1607 N N . ILE A 1 204 ? 2.130 0.677 13.193 1.00 96.31 204 ILE A N 1
ATOM 1608 C CA . ILE A 1 204 ? 2.319 0.155 11.830 1.00 96.31 204 ILE A CA 1
ATOM 1609 C C . ILE A 1 204 ? 3.199 1.078 10.982 1.00 96.31 204 ILE A C 1
ATOM 1611 O O . ILE A 1 204 ? 3.984 0.584 10.175 1.00 96.31 204 ILE A O 1
ATOM 1615 N N . ILE A 1 205 ? 3.115 2.398 11.186 1.00 95.44 205 ILE A N 1
ATOM 1616 C CA . ILE A 1 205 ? 3.924 3.366 10.430 1.00 95.44 205 ILE A CA 1
ATOM 1617 C C . ILE A 1 205 ? 5.409 3.332 10.811 1.00 95.44 205 ILE A C 1
ATOM 1619 O O . ILE A 1 205 ? 6.238 3.774 10.022 1.00 95.44 205 ILE A O 1
ATOM 1623 N N . THR A 1 206 ? 5.759 2.780 11.979 1.00 94.38 206 THR A N 1
ATOM 1624 C CA . THR A 1 206 ? 7.157 2.631 12.419 1.00 94.38 206 THR A CA 1
ATOM 1625 C C . THR A 1 206 ? 7.797 1.332 11.936 1.00 94.38 206 THR A C 1
ATOM 1627 O O . THR A 1 206 ? 9.009 1.153 12.069 1.00 94.38 206 THR A O 1
ATOM 1630 N N . VAL A 1 207 ? 7.019 0.416 11.345 1.00 93.75 207 VAL A N 1
ATOM 1631 C CA . VAL A 1 207 ? 7.566 -0.813 10.763 1.00 93.75 207 VAL A CA 1
ATOM 1632 C C . VAL A 1 207 ? 8.474 -0.444 9.582 1.00 93.75 207 VAL A C 1
ATOM 1634 O O . VAL A 1 207 ? 8.055 0.309 8.696 1.00 93.75 207 VAL A O 1
ATOM 1637 N N . PRO A 1 208 ? 9.697 -1.002 9.491 1.00 91.31 208 PRO A N 1
ATOM 1638 C CA . PRO A 1 208 ? 10.604 -0.679 8.399 1.00 91.31 208 PRO A CA 1
ATOM 1639 C C . PRO A 1 208 ? 9.954 -0.906 7.033 1.00 91.31 208 PRO A C 1
ATOM 1641 O O . PRO A 1 208 ? 9.352 -1.954 6.785 1.00 91.31 208 PRO A O 1
ATOM 1644 N N . ARG A 1 209 ? 10.128 0.064 6.125 1.00 92.06 209 ARG A N 1
ATOM 1645 C CA . ARG A 1 209 ? 9.599 0.050 4.746 1.00 92.06 209 ARG A CA 1
ATOM 1646 C C . ARG A 1 209 ? 8.069 0.128 4.637 1.00 92.06 209 ARG A C 1
ATOM 1648 O O . ARG A 1 209 ? 7.555 0.021 3.524 1.00 92.06 209 ARG A O 1
ATOM 1655 N N . ALA A 1 210 ? 7.343 0.336 5.740 1.00 92.88 210 ALA A N 1
ATOM 1656 C CA . ALA A 1 210 ? 5.884 0.421 5.723 1.00 92.88 210 ALA A CA 1
ATOM 1657 C C . ALA A 1 210 ? 5.380 1.605 4.893 1.00 92.88 210 ALA A C 1
ATOM 1659 O O . ALA A 1 210 ? 4.498 1.427 4.056 1.00 92.88 210 ALA A O 1
ATOM 1660 N N . LEU A 1 211 ? 6.008 2.775 5.035 1.00 93.88 211 LEU A N 1
ATOM 1661 C CA . LEU A 1 211 ? 5.687 3.979 4.259 1.00 93.88 211 LEU A CA 1
ATOM 1662 C C . LEU A 1 211 ? 6.138 3.915 2.789 1.00 93.88 211 LEU A C 1
ATOM 1664 O O . LEU A 1 211 ? 5.934 4.867 2.053 1.00 93.88 211 LEU A O 1
ATOM 1668 N N . ALA A 1 212 ? 6.717 2.798 2.335 1.00 91.75 212 ALA A N 1
ATOM 1669 C CA . ALA A 1 212 ? 6.925 2.525 0.912 1.00 91.75 212 ALA A CA 1
ATOM 1670 C C . ALA A 1 212 ? 5.880 1.559 0.327 1.00 91.75 212 ALA A C 1
ATOM 1672 O O . ALA A 1 212 ? 5.932 1.244 -0.862 1.00 91.75 212 ALA A O 1
ATOM 1673 N N . GLN A 1 213 ? 4.958 1.039 1.145 1.00 91.69 213 GLN A N 1
ATOM 1674 C CA . GLN A 1 213 ? 3.934 0.111 0.678 1.00 91.69 213 GLN A CA 1
ATOM 1675 C C . GLN A 1 213 ? 2.702 0.868 0.166 1.00 91.69 213 GLN A C 1
ATOM 1677 O O . GLN A 1 213 ? 2.073 1.590 0.945 1.00 91.69 213 GLN A O 1
ATOM 1682 N N . PRO A 1 214 ? 2.278 0.641 -1.094 1.00 88.69 214 PRO A N 1
ATOM 1683 C CA . PRO A 1 214 ? 1.148 1.353 -1.688 1.00 88.69 214 PRO A CA 1
ATOM 1684 C C . PRO A 1 214 ? -0.144 1.213 -0.885 1.00 88.69 214 PRO A C 1
ATOM 1686 O O . PRO A 1 214 ? -0.882 2.176 -0.735 1.00 88.69 214 PRO A O 1
ATOM 1689 N N . ALA A 1 215 ? -0.397 0.029 -0.316 1.00 91.00 215 ALA A N 1
ATOM 1690 C CA . ALA A 1 215 ? -1.605 -0.223 0.465 1.00 91.00 215 ALA A CA 1
ATOM 1691 C C . ALA A 1 215 ? -1.697 0.652 1.726 1.00 91.00 215 ALA A C 1
ATOM 1693 O O . ALA A 1 215 ? -2.789 1.097 2.073 1.00 91.00 215 ALA A O 1
ATOM 1694 N N . LEU A 1 216 ? -0.572 0.886 2.413 1.00 94.81 216 LEU A N 1
ATOM 1695 C CA . LEU A 1 216 ? -0.558 1.734 3.603 1.00 94.81 216 LEU A CA 1
ATOM 1696 C C . LEU A 1 216 ? -0.639 3.211 3.225 1.00 94.81 216 LEU A C 1
ATOM 1698 O O . LEU A 1 216 ? -1.393 3.948 3.848 1.00 94.81 216 LEU A O 1
ATOM 1702 N N . LEU A 1 217 ? 0.090 3.632 2.192 1.00 93.12 217 LEU A N 1
ATOM 1703 C CA . LEU A 1 217 ? 0.038 5.008 1.701 1.00 93.12 217 LEU A CA 1
ATOM 1704 C C . LEU A 1 217 ? -1.377 5.404 1.263 1.00 93.12 217 LEU A C 1
ATOM 1706 O O . LEU A 1 217 ? -1.886 6.419 1.725 1.00 93.12 217 LEU A O 1
ATOM 1710 N N . ASP A 1 218 ? -2.051 4.551 0.491 1.00 91.31 218 ASP A N 1
ATOM 1711 C CA . ASP A 1 218 ? -3.451 4.729 0.085 1.00 91.31 218 ASP A CA 1
ATOM 1712 C C . ASP A 1 218 ? -4.393 4.823 1.297 1.00 91.31 218 ASP A C 1
ATOM 1714 O O . ASP A 1 218 ? -5.223 5.727 1.410 1.00 91.31 218 ASP A O 1
ATOM 1718 N N . PHE A 1 219 ? -4.213 3.937 2.283 1.00 95.12 219 PHE A N 1
ATOM 1719 C CA . PHE A 1 219 ? -4.988 3.985 3.520 1.00 95.12 219 PHE A CA 1
ATOM 1720 C C . PHE A 1 219 ? -4.818 5.317 4.273 1.00 95.12 219 PHE A C 1
ATOM 1722 O O . PHE A 1 219 ? -5.808 5.849 4.782 1.00 95.12 219 PHE A O 1
ATOM 1729 N N . LEU A 1 220 ? -3.598 5.857 4.310 1.00 95.44 220 LEU A N 1
ATOM 1730 C CA . LEU A 1 220 ? -3.252 7.127 4.954 1.00 95.44 220 LEU A CA 1
ATOM 1731 C C . LEU A 1 220 ? -3.552 8.364 4.084 1.00 95.44 220 LEU A C 1
ATOM 1733 O O . LEU A 1 220 ? -3.418 9.486 4.568 1.00 95.44 220 LEU A O 1
ATOM 1737 N N . GLY A 1 221 ? -3.935 8.186 2.816 1.00 91.94 221 GLY A N 1
ATOM 1738 C CA . GLY A 1 221 ? -4.060 9.283 1.852 1.00 91.94 221 GLY A CA 1
ATOM 1739 C C . GLY A 1 221 ? -2.737 10.027 1.633 1.00 91.94 221 GLY A C 1
ATOM 1740 O O . GLY A 1 221 ? -2.713 11.255 1.537 1.00 91.94 221 GLY A O 1
ATOM 1741 N N . LEU A 1 222 ? -1.635 9.277 1.631 1.00 91.00 222 LEU A N 1
ATOM 1742 C CA . LEU A 1 222 ? -0.285 9.750 1.354 1.00 91.00 222 LEU A CA 1
ATOM 1743 C C . LEU A 1 222 ? 0.195 9.210 0.005 1.00 91.00 222 LEU A C 1
ATOM 1745 O O . LEU A 1 222 ? -0.314 8.221 -0.521 1.00 91.00 222 LEU A O 1
ATOM 1749 N N . ALA A 1 223 ? 1.219 9.863 -0.524 1.00 86.50 223 ALA A N 1
ATOM 1750 C CA . ALA A 1 223 ? 1.842 9.550 -1.796 1.00 86.50 223 ALA A CA 1
ATOM 1751 C C . ALA A 1 223 ? 3.338 9.296 -1.599 1.00 86.50 223 ALA A C 1
ATOM 1753 O O . ALA A 1 223 ? 3.951 9.821 -0.667 1.00 86.50 223 ALA A O 1
ATOM 1754 N N . LEU A 1 224 ? 3.925 8.506 -2.498 1.00 85.94 224 LEU A N 1
ATOM 1755 C CA . LEU A 1 224 ? 5.376 8.519 -2.656 1.00 85.94 224 LEU A CA 1
ATOM 1756 C C . LEU A 1 224 ? 5.786 9.843 -3.297 1.00 85.94 224 LEU A C 1
ATOM 1758 O O . LEU A 1 224 ? 5.026 10.437 -4.055 1.00 85.94 224 LEU A O 1
ATOM 1762 N N . ARG A 1 225 ? 7.000 10.291 -3.021 1.00 80.38 225 ARG A N 1
ATOM 1763 C CA . ARG A 1 225 ? 7.594 11.455 -3.669 1.00 80.38 225 ARG A CA 1
ATOM 1764 C C . ARG A 1 225 ? 8.390 11.016 -4.882 1.00 80.38 225 ARG A C 1
ATOM 1766 O O . ARG A 1 225 ? 9.084 9.998 -4.843 1.00 80.38 225 ARG A O 1
ATOM 1773 N N . ALA A 1 226 ? 8.307 11.787 -5.953 1.00 69.06 226 ALA A N 1
ATOM 1774 C CA . ALA A 1 226 ? 9.257 11.682 -7.040 1.00 69.06 226 ALA A CA 1
ATOM 1775 C C . ALA A 1 226 ? 10.627 12.210 -6.570 1.00 69.06 226 ALA A C 1
ATOM 1777 O O . ALA A 1 226 ? 10.685 13.060 -5.678 1.00 69.06 226 ALA A O 1
ATOM 1778 N N . PRO A 1 227 ? 11.739 11.763 -7.177 1.00 61.50 227 PRO A N 1
ATOM 1779 C CA . PRO A 1 227 ? 13.050 12.366 -6.937 1.00 61.50 227 PRO A CA 1
ATOM 1780 C C . PRO A 1 227 ? 13.093 13.879 -7.228 1.00 61.50 227 PRO A C 1
ATOM 1782 O O . PRO A 1 227 ? 13.933 14.575 -6.667 1.00 61.50 227 PRO A O 1
ATOM 1785 N N . SER A 1 228 ? 12.174 14.401 -8.050 1.00 59.66 228 SER A N 1
ATOM 1786 C CA . SER A 1 228 ? 11.958 15.842 -8.256 1.00 59.66 228 SER A CA 1
ATOM 1787 C C . SER A 1 228 ? 11.401 16.587 -7.031 1.00 59.66 228 SER A C 1
ATOM 1789 O O . SER A 1 228 ? 11.357 17.813 -7.041 1.00 59.66 228 SER A O 1
ATOM 1791 N N . GLY A 1 229 ? 10.982 15.876 -5.977 1.00 56.34 229 GLY A N 1
ATOM 1792 C CA . GLY A 1 229 ? 10.374 16.436 -4.767 1.00 56.34 229 GLY A CA 1
ATOM 1793 C C . GLY A 1 229 ? 8.853 16.598 -4.839 1.00 56.34 229 GLY A C 1
ATOM 1794 O O . GLY A 1 229 ? 8.231 16.873 -3.815 1.00 56.34 229 GLY A O 1
ATOM 1795 N N . GLU A 1 230 ? 8.239 16.384 -6.005 1.00 57.66 230 GLU A N 1
ATOM 1796 C CA . GLU A 1 230 ? 6.784 16.467 -6.165 1.00 57.66 230 GLU A CA 1
ATOM 1797 C C . GLU A 1 230 ? 6.074 15.185 -5.684 1.00 57.66 230 GLU A C 1
ATOM 1799 O O . GLU A 1 230 ? 6.598 14.075 -5.853 1.00 57.66 230 GLU A O 1
ATOM 1804 N N . PRO A 1 231 ? 4.883 15.300 -5.065 1.00 52.38 231 PRO A N 1
ATOM 1805 C CA . PRO A 1 231 ? 4.097 14.142 -4.656 1.00 52.38 231 PRO A CA 1
ATOM 1806 C C . PRO A 1 231 ? 3.557 13.393 -5.882 1.00 52.38 231 PRO A C 1
ATOM 1808 O O . PRO A 1 231 ? 2.880 13.968 -6.727 1.00 52.38 231 PRO A O 1
ATOM 1811 N N . VAL A 1 232 ? 3.809 12.086 -5.957 1.00 56.06 232 VAL A N 1
ATOM 1812 C CA . VAL A 1 232 ? 3.219 11.196 -6.966 1.00 56.06 232 VAL A CA 1
ATOM 1813 C C . VAL A 1 232 ? 1.854 10.748 -6.461 1.00 56.06 232 VAL A C 1
ATOM 1815 O O . VAL A 1 232 ? 1.758 9.805 -5.671 1.00 56.06 232 VAL A O 1
ATOM 1818 N N . ASP A 1 233 ? 0.794 11.430 -6.893 1.00 52.09 233 ASP A N 1
ATOM 1819 C CA . ASP A 1 233 ? -0.568 11.053 -6.518 1.00 52.09 233 ASP A CA 1
ATOM 1820 C C . ASP A 1 233 ? -0.896 9.648 -7.046 1.00 52.09 233 ASP A C 1
ATOM 1822 O O . ASP A 1 233 ? -1.005 9.399 -8.247 1.00 52.09 233 ASP A O 1
ATOM 1826 N N . LEU A 1 234 ? -1.041 8.699 -6.121 1.00 50.78 234 LEU A N 1
ATOM 1827 C CA . LEU A 1 234 ? -1.368 7.315 -6.439 1.00 50.78 234 LEU A CA 1
ATOM 1828 C C . LEU A 1 234 ? -2.836 7.154 -6.874 1.00 50.78 234 LEU A C 1
ATOM 1830 O O . LEU A 1 234 ? -3.181 6.068 -7.342 1.00 50.78 234 LEU A O 1
ATOM 1834 N N . LEU A 1 235 ? -3.699 8.162 -6.696 1.00 45.12 235 LEU A N 1
ATOM 1835 C CA . LEU A 1 235 ? -5.153 8.089 -6.891 1.00 45.12 235 LEU A CA 1
ATOM 1836 C C . LEU A 1 235 ? -5.688 8.903 -8.076 1.00 45.12 235 LEU A C 1
ATOM 1838 O O . LEU A 1 235 ? -6.876 8.781 -8.383 1.00 45.12 235 LEU A O 1
ATOM 1842 N N . ALA A 1 236 ? -4.857 9.681 -8.770 1.00 43.44 236 ALA A N 1
ATOM 1843 C CA . ALA A 1 236 ? -5.313 10.404 -9.949 1.00 43.44 236 ALA A CA 1
ATOM 1844 C C . ALA A 1 236 ? -5.607 9.412 -11.099 1.00 43.44 236 ALA A C 1
ATOM 1846 O O . ALA A 1 236 ? -4.720 8.637 -11.477 1.00 43.44 236 ALA A O 1
ATOM 1847 N N . PRO A 1 237 ? -6.827 9.386 -11.677 1.00 40.03 237 PRO A N 1
ATOM 1848 C CA . PRO A 1 237 ? -7.002 8.778 -12.991 1.00 40.03 237 PRO A CA 1
ATOM 1849 C C . PRO A 1 237 ? -6.062 9.484 -13.981 1.00 40.03 237 PRO A C 1
ATOM 1851 O O . PRO A 1 237 ? -5.762 10.665 -13.780 1.00 40.03 237 PRO A O 1
ATOM 1854 N N . PRO A 1 238 ? -5.586 8.800 -15.040 1.00 37.16 238 PRO A N 1
ATOM 1855 C CA . PRO A 1 238 ? -4.797 9.470 -16.067 1.00 37.16 238 PRO A CA 1
ATOM 1856 C C . PRO A 1 238 ? -5.561 10.715 -16.541 1.00 37.16 238 PRO A C 1
ATOM 1858 O O . PRO A 1 238 ? -6.790 10.632 -16.662 1.00 37.16 238 PRO A O 1
ATOM 1861 N N . PRO A 1 239 ? -4.885 11.855 -16.782 1.00 35.38 239 PRO A N 1
ATOM 1862 C CA . PRO A 1 239 ? -5.554 13.045 -17.286 1.00 35.38 239 PRO A CA 1
ATOM 1863 C C . PRO A 1 239 ? -6.357 12.659 -18.529 1.00 35.38 239 PRO A C 1
ATOM 1865 O O . PRO A 1 239 ? -5.816 12.143 -19.511 1.00 35.38 239 PRO A O 1
ATOM 1868 N N . VAL A 1 240 ? -7.676 12.832 -18.446 1.00 44.06 240 VAL A N 1
ATOM 1869 C CA . VAL A 1 240 ? -8.604 12.566 -19.545 1.00 44.06 240 VAL A CA 1
ATOM 1870 C C . VAL A 1 240 ? -8.514 13.748 -20.497 1.00 44.06 240 VAL A C 1
ATOM 1872 O O . VAL A 1 240 ? -9.429 14.545 -20.566 1.00 44.06 240 VAL A O 1
ATOM 1875 N N . ASP A 1 241 ? -7.391 13.879 -21.194 1.00 47.12 241 ASP A N 1
ATOM 1876 C CA . ASP A 1 241 ? -7.191 14.925 -22.198 1.00 47.12 241 ASP A CA 1
ATOM 1877 C C . ASP A 1 241 ? -6.258 14.438 -23.309 1.00 47.12 241 ASP A C 1
ATOM 1879 O O . ASP A 1 241 ? -5.274 15.084 -23.618 1.00 47.12 241 ASP A O 1
ATOM 1883 N N . LEU A 1 242 ? -6.547 13.282 -23.924 1.00 42.50 242 LEU A N 1
ATOM 1884 C CA . LEU A 1 242 ? -6.033 12.934 -25.266 1.00 42.50 242 LEU A CA 1
ATOM 1885 C C . LEU A 1 242 ? -6.963 11.979 -26.053 1.00 42.50 242 LEU A C 1
ATOM 1887 O O . LEU A 1 242 ? -6.514 11.277 -26.956 1.00 42.50 242 LEU A O 1
ATOM 1891 N N . LEU A 1 243 ? -8.265 11.930 -25.740 1.00 39.97 243 LEU A N 1
ATOM 1892 C CA . LEU A 1 243 ? -9.234 11.096 -26.480 1.00 39.97 243 LEU A CA 1
ATOM 1893 C C . LEU A 1 243 ? -10.244 11.880 -27.334 1.00 39.97 243 LEU A C 1
ATOM 1895 O O . LEU A 1 243 ? -11.024 11.251 -28.036 1.00 39.97 243 LEU A O 1
ATOM 1899 N N . ASN A 1 244 ? -10.187 13.217 -27.345 1.00 41.25 244 ASN A N 1
ATOM 1900 C CA . ASN A 1 244 ? -11.064 14.066 -28.166 1.00 41.25 244 ASN A CA 1
ATOM 1901 C C . ASN A 1 244 ? -10.290 15.111 -28.992 1.00 41.25 244 ASN A C 1
ATOM 1903 O O . ASN A 1 244 ? -10.757 16.233 -29.165 1.00 41.25 244 ASN A O 1
ATOM 1907 N N . ALA A 1 245 ? -9.112 14.767 -29.519 1.00 39.88 245 ALA A N 1
ATOM 1908 C CA . ALA A 1 245 ? -8.590 15.521 -30.655 1.00 39.88 245 ALA A CA 1
ATOM 1909 C C . ALA A 1 245 ? -9.386 15.083 -31.900 1.00 39.88 245 ALA A C 1
ATOM 1911 O O . ALA A 1 245 ? -9.350 13.893 -32.228 1.00 39.88 245 ALA A O 1
ATOM 1912 N N . PRO A 1 246 ? -10.142 15.971 -32.573 1.00 35.47 246 PRO A N 1
ATOM 1913 C CA . PRO A 1 246 ? -10.777 15.609 -33.830 1.00 35.47 246 PRO A CA 1
ATOM 1914 C C . PRO A 1 246 ? -9.690 15.251 -34.852 1.00 35.47 246 PRO A C 1
ATOM 1916 O O . PRO A 1 246 ? -8.770 16.030 -35.099 1.00 35.47 246 PRO A O 1
ATOM 1919 N N . LEU A 1 247 ? -9.793 14.042 -35.406 1.00 47.69 247 LEU A N 1
ATOM 1920 C CA . LEU A 1 247 ? -9.063 13.627 -36.599 1.00 47.69 247 LEU A CA 1
ATOM 1921 C C . LEU A 1 247 ? -9.473 14.537 -37.770 1.00 47.69 247 LEU A C 1
ATOM 1923 O O . LEU A 1 247 ? -10.661 14.744 -37.999 1.00 47.69 247 LEU A O 1
ATOM 1927 N N . ASP A 1 248 ? -8.466 15.027 -38.492 1.00 49.25 248 ASP A N 1
ATOM 1928 C CA . ASP A 1 248 ? -8.519 15.773 -39.754 1.00 49.25 248 ASP A CA 1
ATOM 1929 C C . ASP A 1 248 ? -9.122 17.190 -39.755 1.00 49.25 248 ASP A C 1
ATOM 1931 O O . ASP A 1 248 ? -10.321 17.411 -39.910 1.00 49.25 248 ASP A O 1
ATOM 1935 N N . ALA A 1 249 ? -8.225 18.178 -39.798 1.00 47.44 249 ALA A N 1
ATOM 1936 C CA . ALA A 1 249 ? -8.405 19.336 -40.666 1.00 47.44 249 ALA A CA 1
ATOM 1937 C C . ALA A 1 249 ? -7.115 19.522 -41.489 1.00 47.44 249 ALA A C 1
ATOM 1939 O O . ALA A 1 249 ? -6.034 19.599 -40.897 1.00 47.44 249 ALA A O 1
ATOM 1940 N N . PRO A 1 250 ? -7.177 19.562 -42.834 1.00 47.47 250 PRO A N 1
ATOM 1941 C CA . PRO A 1 250 ? -5.992 19.810 -43.646 1.00 47.47 250 PRO A CA 1
ATOM 1942 C C . PRO A 1 250 ? -5.438 21.216 -43.359 1.00 47.47 250 PRO A C 1
ATOM 1944 O O . PRO A 1 250 ? -6.213 22.135 -43.075 1.00 47.47 250 PRO A O 1
ATOM 1947 N N . PRO A 1 251 ? -4.107 21.407 -43.428 1.00 46.78 251 PRO A N 1
ATOM 1948 C CA . PRO A 1 251 ? -3.496 22.701 -43.160 1.00 46.78 251 PRO A CA 1
ATOM 1949 C C . PRO A 1 251 ? -4.029 23.746 -44.144 1.00 46.78 251 PRO A C 1
ATOM 1951 O O . PRO A 1 251 ? -4.031 23.526 -45.357 1.00 46.78 251 PRO A O 1
ATOM 1954 N N . MET A 1 252 ? -4.492 24.883 -43.614 1.00 57.53 252 MET A N 1
ATOM 1955 C CA . MET A 1 252 ? -4.893 26.024 -44.436 1.00 57.53 252 MET A CA 1
ATOM 1956 C C . MET A 1 252 ? -3.731 26.452 -45.343 1.00 57.53 252 MET A C 1
ATOM 1958 O O . MET A 1 252 ? -2.585 26.493 -44.880 1.00 57.53 252 MET A O 1
ATOM 1962 N N . PRO A 1 253 ? -3.998 26.796 -46.614 1.00 60.97 253 PRO A N 1
ATOM 1963 C CA . PRO A 1 253 ? -2.963 27.318 -47.488 1.00 60.97 253 PRO A CA 1
ATOM 1964 C C . PRO A 1 253 ? -2.439 28.655 -46.939 1.00 60.97 253 PRO A C 1
ATOM 1966 O O . PRO A 1 253 ? -3.211 29.431 -46.365 1.00 60.97 253 PRO A O 1
ATOM 1969 N N . PRO A 1 254 ? -1.135 28.938 -47.098 1.00 63.47 254 PRO A N 1
ATOM 1970 C CA . PRO A 1 254 ? -0.555 30.188 -46.636 1.00 63.47 254 PRO A CA 1
ATOM 1971 C C . PRO A 1 254 ? -1.215 31.383 -47.347 1.00 63.47 254 PRO A C 1
ATOM 1973 O O . PRO A 1 254 ? -1.551 31.278 -48.532 1.00 63.47 254 PRO A O 1
ATOM 1976 N N . PRO A 1 255 ? -1.400 32.519 -46.650 1.00 60.31 255 PRO A N 1
ATOM 1977 C CA . PRO A 1 255 ? -1.969 33.718 -47.250 1.00 60.31 255 PRO A CA 1
ATOM 1978 C C . PRO A 1 255 ? -1.087 34.191 -48.410 1.00 60.31 255 PRO A C 1
ATOM 1980 O O . PRO A 1 255 ? 0.132 34.301 -48.272 1.00 60.31 255 PRO A O 1
ATOM 1983 N N . GLN A 1 256 ? -1.705 34.441 -49.566 1.00 59.22 256 GLN A N 1
ATOM 1984 C CA . GLN A 1 256 ? -0.991 34.961 -50.729 1.00 59.22 256 GLN A CA 1
ATOM 1985 C C . GLN A 1 256 ? -0.590 36.429 -50.505 1.00 59.22 256 GLN A C 1
ATOM 1987 O O . GLN A 1 256 ? -1.361 37.184 -49.908 1.00 59.22 256 GLN A O 1
ATOM 1992 N N . PRO A 1 257 ? 0.598 36.849 -50.975 1.00 52.31 257 PRO A N 1
ATOM 1993 C CA . PRO A 1 257 ? 1.033 38.234 -50.870 1.00 52.31 257 PRO A CA 1
ATOM 1994 C C . PRO A 1 257 ? 0.151 39.135 -51.741 1.00 52.31 257 PRO A C 1
ATOM 1996 O O . PRO A 1 257 ? -0.037 38.882 -52.931 1.00 52.31 257 PRO A O 1
ATOM 1999 N N . VAL A 1 258 ? -0.381 40.197 -51.138 1.00 64.00 258 VAL A N 1
ATOM 2000 C CA . VAL A 1 258 ? -1.073 41.274 -51.852 1.00 64.00 258 VAL A CA 1
ATOM 2001 C C . VAL A 1 258 ? -0.007 42.089 -52.583 1.00 64.00 258 VAL A C 1
ATOM 2003 O O . VAL A 1 258 ? 0.820 42.735 -51.945 1.00 64.00 258 VAL A O 1
ATOM 2006 N N . PHE A 1 259 ? 0.006 42.026 -53.913 1.00 51.00 259 PHE A N 1
ATOM 2007 C CA . PHE A 1 259 ? 0.768 42.965 -54.730 1.00 51.00 259 PHE A CA 1
ATOM 2008 C C . PHE A 1 259 ? -0.008 44.287 -54.786 1.00 51.00 259 PHE A C 1
ATOM 2010 O O . PHE A 1 259 ? -1.140 44.318 -55.265 1.00 51.00 259 PHE A O 1
ATOM 2017 N N . GLU A 1 260 ? 0.586 45.368 -54.274 1.00 49.66 260 GLU A N 1
ATOM 2018 C CA . GLU A 1 260 ? 0.125 46.733 -54.540 1.00 49.66 260 GLU A CA 1
ATOM 2019 C C . GLU A 1 260 ? 0.324 47.034 -56.032 1.00 49.66 260 GLU A C 1
ATOM 2021 O O . GLU A 1 260 ? 1.452 47.184 -56.506 1.00 49.66 260 GLU A O 1
ATOM 2026 N N . GLU A 1 261 ? -0.772 47.112 -56.786 1.00 50.56 261 GLU A N 1
ATOM 2027 C CA . GLU A 1 261 ? -0.761 47.745 -58.101 1.00 50.56 261 GLU A CA 1
ATOM 2028 C C . GLU A 1 261 ? -0.697 49.265 -57.914 1.00 50.56 261 GLU A C 1
ATOM 2030 O O . GLU A 1 261 ? -1.643 49.903 -57.449 1.00 50.56 261 GLU A O 1
ATOM 2035 N N . ALA A 1 262 ? 0.441 49.845 -58.289 1.00 46.12 262 ALA A N 1
ATOM 2036 C CA . ALA A 1 262 ? 0.570 51.274 -58.510 1.00 46.12 262 ALA A CA 1
ATOM 2037 C C . ALA A 1 262 ? -0.276 51.677 -59.729 1.00 46.12 262 ALA A C 1
ATOM 2039 O O . ALA A 1 262 ? -0.022 51.227 -60.847 1.00 46.12 262 ALA A O 1
ATOM 2040 N N . VAL A 1 263 ? -1.259 52.552 -59.515 1.00 53.53 263 VAL A N 1
ATOM 2041 C CA . VAL A 1 263 ? -1.953 53.274 -60.585 1.00 53.53 263 VAL A CA 1
ATOM 2042 C C . VAL A 1 263 ? -1.429 54.711 -60.597 1.00 53.53 263 VAL A C 1
ATOM 2044 O O . VAL A 1 263 ? -1.704 55.460 -59.667 1.00 53.53 263 VAL A O 1
ATOM 2047 N N . VAL A 1 264 ? -0.665 54.997 -61.661 1.00 48.72 264 VAL A N 1
ATOM 2048 C CA . VAL A 1 264 ? -0.349 56.278 -62.340 1.00 48.72 264 VAL A CA 1
ATOM 2049 C C . VAL A 1 264 ? -0.099 57.517 -61.478 1.00 48.72 264 VAL A C 1
ATOM 2051 O O . VAL A 1 264 ? -1.071 58.106 -60.962 1.00 48.72 264 VAL A O 1
#

pLDDT: mean 84.16, std 15.48, range [35.38, 97.56]